Protein AF-A0A226EHC1-F1 (afdb_monomer_lite)

Sequence (330 aa):
MKIRIVILLLALMSIIEARPQVPDQVQQFLQQTFFNPILEKVEQGGEAASRVIGHITNITRGHAEHDQDGQNSGVQTNGFPDLSPVDQILSKIKDQEENQESSTDLTTTASTNSDIEIEQVTIIPTQAPAKNKTRIVNHLDKEAIDKMKAMCPELVNATDFEIVRYRYFEPRGGCFRYGFQGPCGNGMKLFIKEHGSIYGQCDCRLDARMWIYHEESLACYKIFSQGGCSEGNYMDLTEDGKPGCVENPCAANGTEFYKLRGVCAQIGKPNEEICKDNSVIDFIPKKRTPDCIKTQGIVTGVGILPCRPGSVLAVHGKCHIEEWDFGKED

InterPro domains:
  IPR031993 Domain of unknown function DUF4789 [PF16033] (182-295)

Organism: Folsomia candida (NCBI:txid158441)

Foldseek 3Di:
DLVVVVVVVVVVVVVVVPDPPDDPVNVVCCCVPPPPVSVVVLVVVDDVSVVVVVVVVVVVVVVPPPDDDDDDDDDDDDDDDDPPPVVVVVVVVVVVPPPDDDDDDDDDDDDDDDDDDDDDDPDDPPPDPPPPPPPLDLDQDPVLLVVLVVQAVVCVPPDSVVLSQWAAEVVVRHIDGFPDCGPAAEQWTWHAPDRNHSHTDIAGDDDLFAWAQDDVRSYTDGAQACPPHDQQWGWDQDPVRATDIDGAPCSVVHRQWHQDPNDTDGAPADDVVFEPDRWGFYHAAQDNGTDTDDPPDDGDHHDADDDPVQWGDRNHRDTDRPPPCPPDPD

pLDDT: mean 71.22, std 23.62, range [29.45, 97.88]

Radius of gyration: 30.93 Å; chains: 1; bounding box: 80×73×75 Å

Secondary structure (DSSP, 8-state):
-HHHHHHHHHHHHHHHHT-TTS-HHHHHHHIIIIIHHHHHHHHTT-HHHHHHHHHHHHHHHTTSSS-------------PPP-HHHHHHHHHHHTTSTT---------------------------------------PPPHHHHHHHHHH-GGGTTS-HHHHTTEEEETTTTEEEETTS-TT--TTEEEEESSTT-SBEEEEEPPSSS-EEEETTTTEEEETTS-TTSPTTEEEEE-TTS-EEEEE-TTTTT-TTEEEETTEEEETTSB-TTT--TTEEEE--TT-SS-EEEESSS--------SPSTTEEEETTTEEEE---------

Structure (mmCIF, N/CA/C/O backbone):
data_AF-A0A226EHC1-F1
#
_entry.id   AF-A0A226EHC1-F1
#
loop_
_atom_site.group_PDB
_atom_site.id
_atom_site.type_symbol
_atom_site.label_atom_id
_atom_site.label_alt_id
_atom_site.label_comp_id
_atom_site.label_asym_id
_atom_site.label_entity_id
_atom_site.label_seq_id
_atom_site.pdbx_PDB_ins_code
_atom_site.Cartn_x
_atom_site.Cartn_y
_atom_site.Cartn_z
_atom_site.occupancy
_atom_site.B_iso_or_equiv
_atom_site.auth_seq_id
_atom_site.auth_comp_id
_atom_site.auth_asym_id
_atom_site.auth_atom_id
_atom_site.pdbx_PDB_model_num
ATOM 1 N N . MET A 1 1 ? 15.647 36.945 5.508 1.00 55.38 1 MET A N 1
ATOM 2 C CA . MET A 1 1 ? 14.926 35.831 4.840 1.00 55.38 1 MET A CA 1
ATOM 3 C C . MET A 1 1 ? 13.431 36.109 4.583 1.00 55.38 1 MET A C 1
ATOM 5 O O . MET A 1 1 ? 12.977 35.818 3.486 1.00 55.38 1 MET A O 1
ATOM 9 N N . LYS A 1 2 ? 12.666 36.725 5.507 1.00 70.38 2 LYS A N 1
ATOM 10 C CA . LYS A 1 2 ? 11.203 36.940 5.354 1.00 70.38 2 LYS A CA 1
ATOM 11 C C . LYS A 1 2 ? 10.778 37.837 4.169 1.00 70.38 2 LYS A C 1
ATOM 13 O O . LYS A 1 2 ? 9.799 37.524 3.508 1.00 70.38 2 LYS A O 1
ATOM 18 N N . ILE A 1 3 ? 11.536 38.889 3.844 1.00 78.19 3 ILE A N 1
ATOM 19 C CA . ILE A 1 3 ? 11.195 39.830 2.752 1.00 78.19 3 ILE A CA 1
ATOM 20 C C . ILE A 1 3 ? 11.316 39.183 1.357 1.00 78.19 3 ILE A C 1
ATOM 22 O O . ILE A 1 3 ? 10.471 39.420 0.500 1.00 78.19 3 ILE A O 1
ATOM 26 N N . ARG A 1 4 ? 12.308 38.304 1.138 1.00 74.19 4 ARG A N 1
ATOM 27 C CA . ARG A 1 4 ? 12.508 37.614 -0.155 1.00 74.19 4 ARG A CA 1
ATOM 28 C C . ARG A 1 4 ? 11.318 36.720 -0.524 1.00 74.19 4 ARG A C 1
ATOM 30 O O . ARG A 1 4 ? 10.932 36.672 -1.684 1.00 74.19 4 ARG A O 1
ATOM 37 N N . ILE A 1 5 ? 10.712 36.064 0.469 1.00 77.44 5 ILE A N 1
ATOM 38 C CA . ILE A 1 5 ? 9.533 35.206 0.273 1.00 77.44 5 ILE A CA 1
ATOM 39 C C . ILE A 1 5 ? 8.306 36.046 -0.101 1.00 77.44 5 ILE A C 1
ATOM 41 O O . ILE A 1 5 ? 7.573 35.671 -1.007 1.00 77.44 5 ILE A O 1
ATOM 45 N N . VAL A 1 6 ? 8.112 37.207 0.537 1.00 80.31 6 VAL A N 1
ATOM 46 C CA . VAL A 1 6 ? 6.993 38.110 0.215 1.00 80.31 6 VAL A CA 1
ATOM 47 C C . VAL A 1 6 ? 7.121 38.661 -1.210 1.00 80.31 6 VAL A C 1
ATOM 49 O O . VAL A 1 6 ? 6.146 38.645 -1.952 1.00 80.31 6 VAL A O 1
ATOM 52 N N . ILE A 1 7 ? 8.325 39.064 -1.632 1.00 82.25 7 ILE A N 1
ATOM 53 C CA . ILE A 1 7 ? 8.566 39.561 -2.999 1.00 82.25 7 ILE A CA 1
ATOM 54 C C . ILE A 1 7 ? 8.317 38.461 -4.043 1.00 82.25 7 ILE A C 1
ATOM 56 O O . ILE A 1 7 ? 7.658 38.716 -5.048 1.00 82.25 7 ILE A O 1
ATOM 60 N N . LEU A 1 8 ? 8.782 37.231 -3.794 1.00 79.88 8 LEU A N 1
ATOM 61 C CA . LEU A 1 8 ? 8.538 36.089 -4.684 1.00 79.88 8 LEU A CA 1
ATOM 62 C C . LEU A 1 8 ? 7.047 35.756 -4.814 1.00 79.88 8 LEU A C 1
ATOM 64 O O . LEU A 1 8 ? 6.586 35.463 -5.912 1.00 79.88 8 LEU A O 1
ATOM 68 N N . LEU A 1 9 ? 6.290 35.828 -3.716 1.00 82.50 9 LEU A N 1
ATOM 69 C CA . LEU A 1 9 ? 4.848 35.573 -3.722 1.00 82.50 9 LEU A CA 1
ATOM 70 C C . LEU A 1 9 ? 4.065 36.663 -4.464 1.00 82.50 9 LEU A C 1
ATOM 72 O O . LEU A 1 9 ? 3.152 36.338 -5.220 1.00 82.50 9 LEU A O 1
ATOM 76 N N . LEU A 1 10 ? 4.443 37.934 -4.300 1.00 82.44 10 LEU A N 1
ATOM 77 C CA . LEU A 1 10 ? 3.831 39.046 -5.034 1.00 82.44 10 LEU A CA 1
ATOM 78 C C . LEU A 1 10 ? 4.135 38.968 -6.538 1.00 82.44 10 LEU A C 1
ATOM 80 O O . LEU A 1 10 ? 3.234 39.152 -7.351 1.00 82.44 10 LEU A O 1
ATOM 84 N N . ALA A 1 11 ? 5.365 38.609 -6.918 1.00 84.69 11 ALA A N 1
ATOM 85 C CA . ALA A 1 11 ? 5.720 38.382 -8.320 1.00 84.69 11 ALA A CA 1
ATOM 86 C C . ALA A 1 11 ? 4.938 37.205 -8.931 1.00 84.69 11 ALA A C 1
ATOM 88 O O . ALA A 1 11 ? 4.485 37.288 -10.072 1.00 84.69 11 ALA A O 1
ATOM 89 N N . LEU A 1 12 ? 4.729 36.124 -8.168 1.00 82.56 12 LEU A N 1
ATOM 90 C CA . LEU A 1 12 ? 3.921 34.989 -8.618 1.00 82.56 12 LEU A CA 1
ATOM 91 C C . LEU A 1 12 ? 2.464 35.399 -8.889 1.00 82.56 12 LEU A C 1
ATOM 93 O O . LEU A 1 12 ? 1.868 34.907 -9.844 1.00 82.56 12 LEU A O 1
ATOM 97 N N . MET A 1 13 ? 1.909 36.315 -8.089 1.00 80.00 13 MET A N 1
ATOM 98 C CA . MET A 1 13 ? 0.545 36.825 -8.271 1.00 80.00 13 MET A CA 1
ATOM 99 C C . MET A 1 13 ? 0.387 37.632 -9.548 1.00 80.00 13 MET A C 1
ATOM 101 O O . MET A 1 13 ? -0.524 37.348 -10.320 1.00 80.00 13 MET A O 1
ATOM 105 N N . SER A 1 14 ? 1.311 38.552 -9.832 1.00 78.69 14 SER A N 1
ATOM 106 C CA . SER A 1 14 ? 1.273 39.312 -11.087 1.00 78.69 14 SER A CA 1
ATOM 107 C C . SER A 1 14 ? 1.362 38.395 -12.315 1.00 78.69 14 SER A C 1
ATOM 109 O O . SER A 1 14 ? 0.755 38.674 -13.345 1.00 78.69 14 SER A O 1
ATOM 111 N N . ILE A 1 15 ? 2.062 37.259 -12.203 1.00 77.50 15 ILE A N 1
ATOM 112 C CA . ILE A 1 15 ? 2.130 36.246 -13.269 1.00 77.50 15 ILE A CA 1
ATOM 113 C C . ILE A 1 15 ? 0.810 35.465 -13.402 1.00 77.50 15 ILE A C 1
ATOM 115 O O . ILE A 1 15 ? 0.436 35.095 -14.516 1.00 77.50 15 ILE A O 1
ATOM 119 N N . ILE A 1 16 ? 0.114 35.186 -12.295 1.00 75.12 16 ILE A N 1
ATOM 120 C CA . ILE A 1 16 ? -1.170 34.464 -12.298 1.00 75.12 16 ILE A CA 1
ATOM 121 C C . ILE A 1 16 ? -2.297 35.356 -12.834 1.00 75.12 16 ILE A C 1
ATOM 123 O O . ILE A 1 16 ? -3.083 34.889 -13.656 1.00 75.12 16 ILE A O 1
ATOM 127 N N . GLU A 1 17 ? -2.351 36.628 -12.431 1.00 76.81 17 GLU A N 1
ATOM 128 C CA . GLU A 1 17 ? -3.348 37.600 -12.909 1.00 76.81 17 GLU A CA 1
ATOM 129 C C . GLU A 1 17 ? -3.198 37.898 -14.407 1.00 76.81 17 GLU A C 1
ATOM 131 O O . GLU A 1 17 ? -4.192 38.047 -15.113 1.00 76.81 17 GLU A O 1
ATOM 136 N N . ALA A 1 18 ? -1.968 37.890 -14.930 1.00 76.25 18 ALA A N 1
ATOM 137 C CA . ALA A 1 18 ? -1.704 38.104 -16.352 1.00 76.25 18 ALA A CA 1
ATOM 138 C C . ALA A 1 18 ? -2.078 36.906 -17.253 1.00 76.25 18 ALA A C 1
ATOM 140 O O . ALA A 1 18 ? -1.957 37.000 -18.477 1.00 76.25 18 ALA A O 1
ATOM 141 N N . ARG A 1 19 ? -2.512 35.762 -16.694 1.00 78.75 19 ARG A N 1
ATOM 142 C CA . ARG A 1 19 ? -2.896 34.580 -17.482 1.00 78.75 19 ARG A CA 1
ATOM 143 C C . ARG A 1 19 ? -4.420 34.455 -17.605 1.00 78.75 19 ARG A C 1
ATOM 145 O O . ARG A 1 19 ? -5.063 34.012 -16.656 1.00 78.75 19 ARG A O 1
ATOM 152 N N . PRO A 1 20 ? -5.004 34.676 -18.800 1.00 62.50 20 PRO A N 1
ATOM 153 C CA . PRO A 1 20 ? -6.457 34.669 -19.015 1.00 62.50 20 PRO A CA 1
ATOM 154 C C . PRO A 1 20 ? -7.122 33.277 -18.943 1.00 62.50 20 PRO A C 1
ATOM 156 O O . PRO A 1 20 ? -8.261 33.119 -19.367 1.00 62.50 20 PRO A O 1
ATOM 159 N N . GLN A 1 21 ? -6.428 32.244 -18.451 1.00 74.38 21 GLN A N 1
ATOM 160 C CA . GLN A 1 21 ? -6.919 30.857 -18.426 1.00 74.38 21 GLN A CA 1
ATOM 161 C C . GLN A 1 21 ? -7.063 30.262 -17.020 1.00 74.38 21 GLN A C 1
ATOM 163 O O . GLN A 1 21 ? -7.354 29.073 -16.897 1.00 74.38 21 GLN A O 1
ATOM 168 N N . VAL A 1 22 ? -6.851 31.037 -15.953 1.00 77.19 22 VAL A N 1
ATOM 169 C CA . VAL A 1 22 ? -7.042 30.527 -14.588 1.00 77.19 22 VAL A CA 1
ATOM 170 C C . VAL A 1 22 ? -8.506 30.727 -14.182 1.00 77.19 22 VAL A C 1
ATOM 172 O O . VAL A 1 22 ? -8.953 31.868 -14.154 1.00 77.19 22 VAL A O 1
ATOM 175 N N . PRO A 1 23 ? -9.263 29.661 -13.857 1.00 81.88 23 PRO A N 1
ATOM 176 C CA . PRO A 1 23 ? -10.648 29.802 -13.415 1.00 81.88 23 PRO A CA 1
ATOM 177 C C . PRO A 1 23 ? -10.750 30.606 -12.111 1.00 81.88 23 PRO A C 1
ATOM 179 O O . PRO A 1 23 ? -9.969 30.370 -11.185 1.00 81.88 23 PRO A O 1
ATOM 182 N N . ASP A 1 24 ? -11.758 31.472 -11.993 1.00 78.88 24 ASP A N 1
ATOM 183 C CA . ASP A 1 24 ? -11.964 32.368 -10.839 1.00 78.88 24 ASP A CA 1
ATOM 184 C C . ASP A 1 24 ? -11.969 31.640 -9.485 1.00 78.88 24 ASP A C 1
ATOM 186 O O . ASP A 1 24 ? -11.469 32.153 -8.486 1.00 78.88 24 ASP A O 1
ATOM 190 N N . GLN A 1 25 ? -12.472 30.401 -9.442 1.00 78.19 25 GLN A N 1
ATOM 191 C CA . GLN A 1 25 ? -12.460 29.577 -8.227 1.00 78.19 25 GLN A CA 1
ATOM 192 C C . GLN A 1 25 ? -11.041 29.255 -7.740 1.00 78.19 25 GLN A C 1
ATOM 194 O O . GLN A 1 25 ? -10.796 29.204 -6.535 1.00 78.19 25 GLN A O 1
ATOM 199 N N . VAL A 1 26 ? -10.094 29.060 -8.660 1.00 75.75 26 VAL A N 1
ATOM 200 C CA . VAL A 1 26 ? -8.689 28.796 -8.324 1.00 75.75 26 VAL A CA 1
ATOM 201 C C . VAL A 1 26 ? -8.024 30.076 -7.823 1.00 75.75 26 VAL A C 1
ATOM 203 O O . VAL A 1 26 ? -7.286 30.025 -6.841 1.00 75.75 26 VAL A O 1
ATOM 206 N N . GLN A 1 27 ? -8.333 31.228 -8.428 1.00 77.94 27 GLN A N 1
ATOM 207 C CA . GLN A 1 27 ? -7.843 32.522 -7.945 1.00 77.94 27 GLN A CA 1
ATOM 208 C C . GLN A 1 27 ? -8.360 32.829 -6.533 1.00 77.94 27 GLN A C 1
ATOM 210 O O . GLN A 1 27 ? -7.571 33.157 -5.649 1.00 77.94 27 GLN A O 1
ATOM 215 N N . GLN A 1 28 ? -9.658 32.635 -6.281 1.00 79.00 28 GLN A N 1
ATOM 216 C CA . GLN A 1 28 ? -10.248 32.840 -4.955 1.00 79.00 28 GLN A CA 1
ATOM 217 C C . GLN A 1 28 ? -9.660 31.896 -3.902 1.00 79.00 28 GLN A C 1
ATOM 219 O O . GLN A 1 28 ? -9.349 32.332 -2.792 1.00 79.00 28 GLN A O 1
ATOM 224 N N . PHE A 1 29 ? -9.457 30.620 -4.245 1.00 82.12 29 PHE A N 1
ATOM 225 C CA . PHE A 1 29 ? -8.844 29.653 -3.337 1.00 82.12 29 PHE A CA 1
ATOM 226 C C . PHE A 1 29 ? -7.409 30.042 -2.970 1.00 82.12 29 PHE A C 1
ATOM 228 O O . PHE A 1 29 ? -7.043 30.002 -1.792 1.00 82.12 29 PHE A O 1
ATOM 235 N N . LEU A 1 30 ? -6.605 30.444 -3.960 1.00 75.12 30 LEU A N 1
ATOM 236 C CA . LEU A 1 30 ? -5.235 30.892 -3.727 1.00 75.12 30 LEU A CA 1
ATOM 237 C C . LEU A 1 30 ? -5.213 32.141 -2.838 1.00 75.12 30 LEU A C 1
ATOM 239 O O . LEU A 1 30 ? -4.495 32.156 -1.834 1.00 75.12 30 LEU A O 1
ATOM 243 N N . GLN A 1 31 ? -6.058 33.131 -3.147 1.00 80.75 31 GLN A N 1
ATOM 244 C CA . GLN A 1 31 ? -6.187 34.376 -2.387 1.00 80.75 31 GLN A CA 1
ATOM 245 C C . GLN A 1 31 ? -6.514 34.118 -0.910 1.00 80.75 31 GLN A C 1
ATOM 247 O O . GLN A 1 31 ? -5.840 34.632 -0.015 1.00 80.75 31 GLN A O 1
ATOM 252 N N . GLN A 1 32 ? -7.521 33.285 -0.644 1.00 82.81 32 GLN A N 1
ATOM 253 C CA . GLN A 1 32 ? -7.993 33.034 0.718 1.00 82.81 32 GLN A CA 1
ATOM 254 C C . GLN A 1 32 ? -7.044 32.143 1.521 1.00 82.81 32 GLN A C 1
ATOM 256 O O . GLN A 1 32 ? -6.819 32.398 2.702 1.00 82.81 32 GLN A O 1
ATOM 261 N N . THR A 1 33 ? -6.488 31.107 0.893 1.00 76.12 33 THR A N 1
ATOM 262 C CA . THR A 1 33 ? -5.744 30.064 1.614 1.00 76.12 33 THR A CA 1
ATOM 263 C C . THR A 1 33 ? -4.296 30.461 1.868 1.00 76.12 33 THR A C 1
ATOM 265 O O . THR A 1 33 ? -3.731 30.111 2.903 1.00 76.12 33 THR A O 1
ATOM 268 N N . PHE A 1 34 ? -3.683 31.191 0.935 1.00 75.88 34 PHE A N 1
ATOM 269 C CA . PHE A 1 34 ? -2.254 31.486 0.996 1.00 75.88 34 PHE A CA 1
ATOM 270 C C . PHE A 1 34 ? -1.972 32.967 1.223 1.00 75.88 34 PHE A C 1
ATOM 272 O O . PHE A 1 34 ? -1.119 33.288 2.046 1.00 75.88 34 PHE A O 1
ATOM 279 N N . PHE A 1 35 ? -2.685 33.877 0.554 1.00 74.94 35 PHE A N 1
ATOM 280 C CA . PHE A 1 35 ? -2.315 35.296 0.577 1.00 74.94 35 PHE A CA 1
ATOM 281 C C . PHE A 1 35 ? -2.826 36.038 1.806 1.00 74.94 35 PHE A C 1
ATOM 283 O O . PHE A 1 35 ? -2.025 36.671 2.494 1.00 74.94 35 PHE A O 1
ATOM 290 N N . ASN A 1 36 ? -4.113 35.920 2.135 1.00 80.69 36 ASN A N 1
ATOM 291 C CA . ASN A 1 36 ? -4.691 36.626 3.284 1.00 80.69 36 ASN A CA 1
ATOM 292 C C . ASN A 1 36 ? -3.960 36.331 4.616 1.00 80.69 36 ASN A C 1
ATOM 294 O O . ASN A 1 36 ? -3.621 37.286 5.315 1.00 80.69 36 ASN A O 1
ATOM 298 N N . PRO A 1 37 ? -3.592 35.073 4.946 1.00 75.38 37 PRO A N 1
ATOM 299 C CA . PRO A 1 37 ? -2.859 34.778 6.183 1.00 75.38 37 PRO A CA 1
ATOM 300 C C . PRO A 1 37 ? -1.427 35.331 6.203 1.00 75.38 37 PRO A C 1
ATOM 302 O O . PRO A 1 37 ? -0.843 35.523 7.270 1.00 75.38 37 PRO A O 1
ATOM 305 N N . ILE A 1 38 ? -0.822 35.537 5.029 1.00 71.06 38 ILE A N 1
ATOM 306 C CA . ILE A 1 38 ? 0.515 36.124 4.908 1.00 71.06 38 ILE A CA 1
ATOM 307 C C . ILE A 1 38 ? 0.427 37.641 5.063 1.00 71.06 38 ILE A C 1
ATOM 309 O O . ILE A 1 38 ? 1.217 38.201 5.817 1.00 71.06 38 ILE A O 1
ATOM 313 N N . LEU A 1 39 ? -0.545 38.289 4.415 1.00 70.25 39 LEU A N 1
ATOM 314 C CA . LEU A 1 39 ? -0.817 39.724 4.555 1.00 70.25 39 LEU A CA 1
ATOM 315 C C . LEU A 1 39 ? -1.102 40.104 6.011 1.00 70.25 39 LEU A C 1
ATOM 317 O O . LEU A 1 39 ? -0.450 41.002 6.536 1.00 70.25 39 LEU A O 1
ATOM 321 N N . GLU A 1 40 ? -1.954 39.345 6.699 1.00 75.00 40 GLU A N 1
ATOM 322 C CA . GLU A 1 40 ? -2.274 39.573 8.113 1.00 75.00 40 GLU A CA 1
ATOM 323 C C . GLU A 1 40 ? -1.022 39.485 9.008 1.00 75.00 40 GLU A C 1
ATOM 325 O O . GLU A 1 40 ? -0.799 40.313 9.892 1.00 75.00 40 GLU A O 1
ATOM 330 N N . LYS A 1 41 ? -0.126 38.526 8.734 1.00 68.31 41 LYS A N 1
ATOM 331 C CA . LYS A 1 41 ? 1.154 38.392 9.451 1.00 68.31 41 LYS A CA 1
ATOM 332 C C . LYS A 1 41 ? 2.160 39.494 9.119 1.00 68.31 41 LYS A C 1
ATOM 334 O O . LYS A 1 41 ? 3.050 39.758 9.928 1.00 68.31 41 LYS A O 1
ATOM 339 N N . VAL A 1 42 ? 2.065 40.104 7.939 1.00 69.12 42 VAL A N 1
ATOM 340 C CA . VAL A 1 42 ? 2.922 41.227 7.536 1.00 69.12 42 VAL A CA 1
ATOM 341 C C . VAL A 1 42 ? 2.431 42.532 8.165 1.00 69.12 42 VAL A C 1
ATOM 343 O O . VAL A 1 42 ? 3.258 43.307 8.639 1.00 69.12 42 VAL A O 1
ATOM 346 N N . GLU A 1 43 ? 1.117 42.741 8.269 1.00 68.94 43 GLU A N 1
ATOM 347 C CA . GLU A 1 43 ? 0.520 43.894 8.963 1.00 68.94 43 GLU A CA 1
ATOM 348 C C . GLU A 1 43 ? 0.831 43.892 10.467 1.00 68.94 43 GLU A C 1
ATOM 350 O O . GLU A 1 43 ? 1.125 44.935 11.051 1.00 68.94 43 GLU A O 1
ATOM 355 N N . GLN A 1 44 ? 0.900 42.709 11.083 1.00 71.81 44 GLN A N 1
ATOM 356 C CA . GLN A 1 44 ? 1.368 42.543 12.465 1.00 71.81 44 GLN A CA 1
ATOM 357 C C . GLN A 1 44 ? 2.872 42.856 12.648 1.00 71.81 44 GLN A C 1
ATOM 359 O O . GLN A 1 44 ? 3.349 42.963 13.777 1.00 71.81 44 GLN A O 1
ATOM 364 N N . GLY A 1 45 ? 3.633 43.018 11.557 1.00 69.62 45 GLY A N 1
ATOM 365 C CA . GLY A 1 45 ? 5.084 43.245 11.546 1.00 69.62 45 GLY A CA 1
ATOM 366 C C . GLY A 1 45 ? 5.552 44.689 11.788 1.00 69.62 45 GLY A C 1
ATOM 367 O O . GLY A 1 45 ? 6.760 44.929 11.786 1.00 69.62 45 GLY A O 1
ATOM 368 N N . GLY A 1 46 ? 4.641 45.641 12.014 1.00 67.50 46 GLY A N 1
ATOM 369 C CA . GLY A 1 46 ? 4.966 47.028 12.374 1.00 67.50 46 GLY A CA 1
ATOM 370 C C . GLY A 1 46 ? 5.350 47.952 11.204 1.00 67.50 46 GLY A C 1
ATOM 371 O O . GLY A 1 46 ? 5.408 47.555 10.041 1.00 67.50 46 GLY A O 1
ATOM 372 N N . GLU A 1 47 ? 5.619 49.223 11.531 1.00 56.72 47 GLU A N 1
ATOM 373 C CA . GLU A 1 47 ? 5.694 50.387 10.619 1.00 56.72 47 GLU A CA 1
ATOM 374 C C . GLU A 1 47 ? 6.617 50.227 9.393 1.00 56.72 47 GLU A C 1
ATOM 376 O O . GLU A 1 47 ? 6.376 50.829 8.343 1.00 56.72 47 GLU A O 1
ATOM 381 N N . ALA A 1 48 ? 7.663 49.402 9.495 1.00 52.19 48 ALA A N 1
ATOM 382 C CA . ALA A 1 48 ? 8.592 49.143 8.396 1.00 52.19 48 ALA A CA 1
ATOM 383 C C . ALA A 1 48 ? 7.958 48.311 7.264 1.00 52.19 48 ALA A C 1
ATOM 385 O O . ALA A 1 48 ? 8.255 48.551 6.095 1.00 52.19 48 ALA A O 1
ATOM 386 N N . ALA A 1 49 ? 7.052 47.381 7.583 1.00 57.16 49 ALA A N 1
ATOM 387 C CA . ALA A 1 49 ? 6.369 46.549 6.593 1.00 57.16 49 ALA A CA 1
ATOM 388 C C . ALA A 1 49 ? 5.329 47.351 5.788 1.00 57.16 49 ALA A C 1
ATOM 390 O O . ALA A 1 49 ? 5.275 47.229 4.562 1.00 57.16 49 ALA A O 1
ATOM 391 N N . SER A 1 50 ? 4.591 48.254 6.444 1.00 57.53 50 SER A N 1
ATOM 392 C CA . SER A 1 50 ? 3.621 49.138 5.778 1.00 57.53 50 SER A CA 1
ATOM 393 C C . SER A 1 50 ? 4.271 50.102 4.782 1.00 57.53 50 SER A C 1
ATOM 395 O O . SER A 1 50 ? 3.681 50.389 3.740 1.00 57.53 50 SER A O 1
ATOM 397 N N . ARG A 1 51 ? 5.505 50.569 5.036 1.00 58.03 51 ARG A N 1
ATOM 398 C CA . ARG A 1 51 ? 6.239 51.420 4.077 1.00 58.03 51 ARG A CA 1
ATOM 399 C C . ARG A 1 51 ? 6.654 50.655 2.819 1.00 58.03 51 ARG A C 1
ATOM 401 O O . ARG A 1 51 ? 6.565 51.207 1.725 1.00 58.03 51 ARG A O 1
ATOM 408 N N . VAL A 1 52 ? 7.061 49.390 2.952 1.00 58.69 52 VAL A N 1
ATOM 409 C CA . VAL A 1 52 ? 7.405 48.542 1.796 1.00 58.69 52 VAL A CA 1
ATOM 410 C C . VAL A 1 52 ? 6.163 48.213 0.965 1.00 58.69 52 VAL A C 1
ATOM 412 O O . VAL A 1 52 ? 6.212 48.328 -0.257 1.00 58.69 52 VAL A O 1
ATOM 415 N N . ILE A 1 53 ? 5.033 47.894 1.608 1.00 60.47 53 ILE A N 1
ATOM 416 C CA . ILE A 1 53 ? 3.759 47.664 0.907 1.00 60.47 53 ILE A CA 1
ATOM 417 C C . ILE A 1 53 ? 3.315 48.932 0.164 1.00 60.47 53 ILE A C 1
ATOM 419 O O . ILE A 1 53 ? 2.998 48.859 -1.019 1.00 60.47 53 ILE A O 1
ATOM 423 N N . GLY A 1 54 ? 3.376 50.107 0.802 1.00 61.56 54 GLY A N 1
ATOM 424 C CA . GLY A 1 54 ? 3.008 51.377 0.165 1.00 61.56 54 GLY A CA 1
ATOM 425 C C . GLY A 1 54 ? 3.843 51.715 -1.077 1.00 61.56 54 GLY A C 1
ATOM 426 O O . GLY A 1 54 ? 3.304 52.201 -2.071 1.00 61.56 54 GLY A O 1
ATOM 427 N N . HIS A 1 55 ? 5.145 51.407 -1.064 1.00 53.19 55 HIS A N 1
ATOM 428 C CA . HIS A 1 55 ? 6.002 51.587 -2.240 1.00 53.19 55 HIS A CA 1
ATOM 429 C C . HIS A 1 55 ? 5.655 50.624 -3.382 1.00 53.19 55 HIS A C 1
ATOM 431 O O . HIS A 1 55 ? 5.656 51.044 -4.536 1.00 53.19 55 HIS A O 1
ATOM 437 N N . ILE A 1 56 ? 5.319 49.367 -3.080 1.00 50.81 56 ILE A N 1
ATOM 438 C CA . ILE A 1 56 ? 4.959 48.368 -4.097 1.00 50.81 56 ILE A CA 1
ATOM 439 C C . ILE A 1 56 ? 3.606 48.708 -4.745 1.00 50.81 56 ILE A C 1
ATOM 441 O O . ILE A 1 56 ? 3.501 48.677 -5.969 1.00 50.81 56 ILE A O 1
ATOM 445 N N . THR A 1 57 ? 2.605 49.120 -3.959 1.00 51.56 57 THR A N 1
ATOM 446 C CA . THR A 1 57 ? 1.269 49.490 -4.468 1.00 51.56 57 THR A CA 1
ATOM 447 C C . THR A 1 57 ? 1.300 50.729 -5.375 1.00 51.56 57 THR A C 1
ATOM 449 O O . THR A 1 57 ? 0.537 50.820 -6.336 1.00 51.56 57 THR A O 1
ATOM 452 N N . ASN A 1 58 ? 2.209 51.677 -5.126 1.00 46.34 58 ASN A N 1
ATOM 453 C CA . ASN A 1 58 ? 2.391 52.841 -6.002 1.00 46.34 58 ASN A CA 1
ATOM 454 C C . ASN A 1 58 ? 3.065 52.483 -7.341 1.00 46.34 58 ASN A C 1
ATOM 456 O O . ASN A 1 58 ? 2.773 53.116 -8.353 1.00 46.34 58 ASN A O 1
ATOM 460 N N . ILE A 1 59 ? 3.923 51.456 -7.372 1.00 48.78 59 ILE A N 1
ATOM 461 C CA . ILE A 1 59 ? 4.592 50.989 -8.600 1.00 48.78 59 ILE A CA 1
ATOM 462 C C . ILE A 1 59 ? 3.607 50.255 -9.524 1.00 48.78 59 ILE A C 1
ATOM 464 O O . ILE A 1 59 ? 3.650 50.445 -10.742 1.00 48.78 59 ILE A O 1
ATOM 468 N N . THR A 1 60 ? 2.690 49.461 -8.963 1.00 41.78 60 THR A N 1
ATOM 469 C CA . THR A 1 60 ? 1.652 48.764 -9.741 1.00 41.78 60 THR A CA 1
ATOM 470 C C . THR A 1 60 ? 0.551 49.705 -10.225 1.00 41.78 60 THR A C 1
ATOM 472 O O . THR A 1 60 ? 0.096 49.567 -11.358 1.00 41.78 60 THR A O 1
ATOM 475 N N . ARG A 1 61 ? 0.169 50.721 -9.437 1.00 40.00 61 ARG A N 1
ATOM 476 C CA . ARG A 1 61 ? -0.836 51.715 -9.855 1.00 40.00 61 ARG A CA 1
ATOM 477 C C . ARG A 1 61 ? -0.345 52.637 -10.982 1.00 40.00 61 ARG A C 1
ATOM 479 O O . ARG A 1 61 ? -1.145 53.020 -11.827 1.00 40.00 61 ARG A O 1
ATOM 486 N N . GLY A 1 62 ? 0.955 52.936 -11.049 1.00 39.75 62 GLY A N 1
ATOM 487 C CA . GLY A 1 62 ? 1.541 53.746 -12.127 1.00 39.75 62 GLY A CA 1
ATOM 488 C C . GLY A 1 62 ? 1.540 53.088 -13.516 1.00 39.75 62 GLY A C 1
ATOM 489 O O . GLY A 1 62 ? 1.757 53.781 -14.503 1.00 39.75 62 GLY A O 1
ATOM 490 N N . HIS A 1 63 ? 1.277 51.780 -13.611 1.00 42.59 63 HIS A N 1
ATOM 491 C CA . HIS A 1 63 ? 1.234 51.045 -14.883 1.00 42.59 63 HIS A CA 1
ATOM 492 C C . HIS A 1 63 ? -0.182 50.880 -15.465 1.00 42.59 63 HIS A C 1
ATOM 494 O O . HIS A 1 63 ? -0.316 50.373 -16.573 1.00 42.59 63 HIS A O 1
ATOM 500 N N . ALA A 1 64 ? -1.236 51.305 -14.756 1.00 36.03 64 ALA A N 1
ATOM 501 C CA . ALA A 1 64 ? -2.629 51.076 -15.161 1.00 36.03 64 ALA A CA 1
ATOM 502 C C . ALA A 1 64 ? -3.315 52.279 -15.851 1.00 36.03 64 ALA A C 1
ATOM 504 O O . ALA A 1 64 ? -4.486 52.176 -16.204 1.00 36.03 64 ALA A O 1
ATOM 505 N N . GLU A 1 65 ? -2.625 53.409 -16.053 1.00 36.56 65 GLU A N 1
ATOM 506 C CA . GLU A 1 65 ? -3.220 54.646 -16.611 1.00 36.56 65 GLU A CA 1
ATOM 507 C C . GLU A 1 65 ? -2.729 55.021 -18.023 1.00 36.56 65 GLU A C 1
ATOM 509 O O . GLU A 1 65 ? -2.986 56.126 -18.493 1.00 36.56 65 GLU A O 1
ATOM 514 N N . HIS A 1 66 ? -2.083 54.107 -18.748 1.00 38.22 66 HIS A N 1
ATOM 515 C CA . HIS A 1 66 ? -1.678 54.349 -20.134 1.00 38.22 66 HIS A CA 1
ATOM 516 C C . HIS A 1 66 ? -2.207 53.229 -21.033 1.00 38.22 66 HIS A C 1
ATOM 518 O O . HIS A 1 66 ? -1.498 52.264 -21.260 1.00 38.22 66 HIS A O 1
ATOM 524 N N . ASP A 1 67 ? -3.477 53.325 -21.446 1.00 37.69 67 ASP A N 1
ATOM 525 C CA . ASP A 1 67 ? -4.002 52.789 -22.718 1.00 37.69 67 ASP A CA 1
ATOM 526 C C . ASP A 1 67 ? -5.530 52.961 -22.794 1.00 37.69 67 ASP A C 1
ATOM 528 O O . ASP A 1 67 ? -6.316 52.078 -22.449 1.00 37.69 67 ASP A O 1
ATOM 532 N N . GLN A 1 68 ? -5.964 54.120 -23.289 1.00 38.03 68 GLN A N 1
ATOM 533 C CA . GLN A 1 68 ? -7.241 54.256 -23.988 1.00 38.03 68 GLN A CA 1
ATOM 534 C C . GLN A 1 68 ? -7.029 55.184 -25.180 1.00 38.03 68 GLN A C 1
ATOM 536 O O . GLN A 1 68 ? -6.981 56.393 -25.001 1.00 38.03 68 GLN A O 1
ATOM 541 N N . ASP A 1 69 ? -6.857 54.601 -26.370 1.00 34.69 69 ASP A N 1
ATOM 542 C CA . ASP A 1 69 ? -7.432 55.096 -27.627 1.00 34.69 69 ASP A CA 1
ATOM 543 C C . ASP A 1 69 ? -7.142 54.129 -28.796 1.00 34.69 69 ASP A C 1
ATOM 545 O O . ASP A 1 69 ? -6.010 53.710 -29.011 1.00 34.69 69 ASP A O 1
ATOM 549 N N . GLY A 1 70 ? -8.174 53.835 -29.602 1.00 33.12 70 GLY A N 1
ATOM 550 C CA . GLY A 1 70 ? -8.006 53.664 -31.056 1.00 33.12 70 GLY A CA 1
ATOM 551 C C . GLY A 1 70 ? -7.916 52.258 -31.682 1.00 33.12 70 GLY A C 1
ATOM 552 O O . GLY A 1 70 ? -6.842 51.757 -31.968 1.00 33.12 70 GLY A O 1
ATOM 553 N N . GLN A 1 71 ? -9.082 51.701 -32.029 1.00 37.22 71 GLN A N 1
ATOM 554 C CA . GLN A 1 71 ? -9.462 51.091 -33.327 1.00 37.22 71 GLN A CA 1
ATOM 555 C C . GLN A 1 71 ? -8.472 50.272 -34.216 1.00 37.22 71 GLN A C 1
ATOM 557 O O . GLN A 1 71 ? -7.610 50.814 -34.892 1.00 37.22 71 GLN A O 1
ATOM 562 N N . ASN A 1 72 ? -8.899 49.019 -34.461 1.00 35.12 72 ASN A N 1
ATOM 563 C CA . ASN A 1 72 ? -9.101 48.340 -35.763 1.00 35.12 72 ASN A CA 1
ATOM 564 C C . ASN A 1 72 ? -7.923 47.726 -36.573 1.00 35.12 72 ASN A C 1
ATOM 566 O O . ASN A 1 72 ? -6.995 48.399 -36.997 1.00 35.12 72 ASN A O 1
ATOM 570 N N . SER A 1 73 ? -8.176 46.477 -37.002 1.00 34.47 73 SER A N 1
ATOM 571 C CA . SER A 1 73 ? -7.599 45.713 -38.131 1.00 34.47 73 SER A CA 1
ATOM 572 C C . SER A 1 73 ? -6.223 45.046 -37.985 1.00 34.47 73 SER A C 1
ATOM 574 O O . SER A 1 73 ? -5.213 45.690 -37.747 1.00 34.47 73 SER A O 1
ATOM 576 N N . GLY A 1 74 ? -6.184 43.757 -38.351 1.00 29.84 74 GLY A N 1
ATOM 577 C CA . GLY A 1 74 ? -5.016 43.145 -38.993 1.00 29.84 74 GLY A CA 1
ATOM 578 C C . GLY A 1 74 ? -4.315 42.047 -38.199 1.00 29.84 74 GLY A C 1
ATOM 579 O O . GLY A 1 74 ? -3.568 42.306 -37.267 1.00 29.84 74 GLY A O 1
ATOM 580 N N . VAL A 1 75 ? -4.505 40.805 -38.640 1.00 43.28 75 VAL A N 1
ATOM 581 C CA . VAL A 1 75 ? -3.708 39.638 -38.243 1.00 43.28 75 VAL A CA 1
ATOM 582 C C . VAL A 1 75 ? -2.242 39.854 -38.638 1.00 43.28 75 VAL A C 1
ATOM 584 O O . VAL A 1 75 ? -1.935 39.904 -39.827 1.00 43.28 75 VAL A O 1
ATOM 587 N N . GLN A 1 76 ? -1.343 39.908 -37.653 1.00 30.84 76 GLN A N 1
ATOM 588 C CA . GLN A 1 76 ? 0.085 39.622 -37.813 1.00 30.84 76 GLN A CA 1
ATOM 589 C C . GLN A 1 76 ? 0.618 38.877 -36.584 1.00 30.84 76 GLN A C 1
ATOM 591 O O . GLN A 1 76 ? 0.372 39.239 -35.438 1.00 30.84 76 GLN A O 1
ATOM 596 N N . THR A 1 77 ? 1.348 37.802 -36.858 1.00 48.81 77 THR A N 1
ATOM 597 C CA . THR A 1 77 ? 2.196 37.052 -35.931 1.00 48.81 77 THR A CA 1
ATOM 598 C C . THR A 1 77 ? 3.445 37.864 -35.585 1.00 48.81 77 THR A C 1
ATOM 600 O O . THR A 1 77 ? 4.025 38.420 -36.515 1.00 48.81 77 THR A O 1
ATOM 603 N N . ASN A 1 78 ? 3.880 37.886 -34.314 1.00 29.45 78 ASN A N 1
ATOM 604 C CA . ASN A 1 78 ? 5.285 37.789 -33.850 1.00 29.45 78 ASN A CA 1
ATOM 605 C C . ASN A 1 78 ? 5.449 38.183 -32.365 1.00 29.45 78 ASN A C 1
ATOM 607 O O . ASN A 1 78 ? 4.816 39.122 -31.900 1.00 29.45 78 ASN A O 1
ATOM 611 N N . GLY A 1 79 ? 6.408 37.531 -31.690 1.00 31.20 79 GLY A N 1
ATOM 612 C CA . GLY A 1 79 ? 7.233 38.142 -30.634 1.00 31.20 79 GLY A CA 1
ATOM 613 C C . GLY A 1 79 ? 6.825 37.890 -29.179 1.00 31.20 79 GLY A C 1
ATOM 614 O O . GLY A 1 79 ? 5.883 38.488 -28.676 1.00 31.20 79 GLY A O 1
ATOM 615 N N . PHE A 1 80 ? 7.600 37.059 -28.474 1.00 35.41 80 PHE A N 1
ATOM 616 C CA . PHE A 1 80 ? 7.641 37.042 -27.005 1.00 35.41 80 PHE A CA 1
ATOM 617 C C . PHE A 1 80 ? 8.353 38.308 -26.485 1.00 35.41 80 PHE A C 1
ATOM 619 O O . PHE A 1 80 ? 9.370 38.685 -27.072 1.00 35.41 80 PHE A O 1
ATOM 626 N N . PRO A 1 81 ? 7.881 38.946 -25.398 1.00 37.94 81 PRO A N 1
ATOM 627 C CA . PRO A 1 81 ? 8.569 40.083 -24.799 1.00 37.94 81 PRO A CA 1
ATOM 628 C C . PRO A 1 81 ? 9.807 39.654 -23.997 1.00 37.94 81 PRO A C 1
ATOM 630 O O . PRO A 1 81 ? 9.832 38.611 -23.342 1.00 37.94 81 PRO A O 1
ATOM 633 N N . ASP A 1 82 ? 10.826 40.503 -24.082 1.00 38.62 82 ASP A N 1
ATOM 634 C CA . ASP A 1 82 ? 12.160 40.389 -23.498 1.00 38.62 82 ASP A CA 1
ATOM 635 C C . ASP A 1 82 ? 12.141 40.581 -21.961 1.00 38.62 82 ASP A C 1
ATOM 637 O O . ASP A 1 82 ? 11.516 41.510 -21.447 1.00 38.62 82 ASP A O 1
ATOM 641 N N . LEU A 1 83 ? 12.826 39.701 -21.218 1.00 40.66 83 LEU A N 1
ATOM 642 C CA . LEU A 1 83 ? 12.829 39.611 -19.740 1.00 40.66 83 LEU A CA 1
ATOM 643 C C . LEU A 1 83 ? 13.927 40.461 -19.057 1.00 40.66 83 LEU A C 1
ATOM 645 O O . LEU A 1 83 ? 14.261 40.251 -17.891 1.00 40.66 83 LEU A O 1
ATOM 649 N N . SER A 1 84 ? 14.450 41.467 -19.755 1.00 47.16 84 SER A N 1
ATOM 650 C CA . SER A 1 84 ? 15.541 42.363 -19.323 1.00 47.16 84 SER A CA 1
ATOM 651 C C . SER A 1 84 ? 15.411 43.049 -17.932 1.00 47.16 84 SER A C 1
ATOM 653 O O . SER A 1 84 ? 16.437 43.269 -17.281 1.00 47.16 84 SER A O 1
ATOM 655 N N . PRO A 1 85 ? 14.219 43.372 -17.381 1.00 44.78 85 PRO A N 1
ATOM 656 C CA . PRO A 1 85 ? 14.143 44.100 -16.104 1.00 44.78 85 PRO A CA 1
ATOM 657 C C . PRO A 1 85 ? 14.484 43.270 -14.853 1.00 44.78 85 PRO A C 1
ATOM 659 O O . PRO A 1 85 ? 14.900 43.832 -13.840 1.00 44.78 85 PRO A O 1
ATOM 662 N N . VAL A 1 86 ? 14.317 41.943 -14.895 1.00 42.25 86 VAL A N 1
ATOM 663 C CA . VAL A 1 86 ? 14.502 41.066 -13.718 1.00 42.25 86 VAL A CA 1
ATOM 664 C C . VAL A 1 86 ? 15.986 40.874 -13.395 1.00 42.25 86 VAL A C 1
ATOM 666 O O . VAL A 1 86 ? 16.381 40.886 -12.226 1.00 42.25 86 VAL A O 1
ATOM 669 N N . ASP A 1 87 ? 16.827 40.809 -14.424 1.00 44.97 87 ASP A N 1
ATOM 670 C CA . ASP A 1 87 ? 18.272 40.638 -14.267 1.00 44.97 87 ASP A CA 1
ATOM 671 C C . ASP A 1 87 ? 18.951 41.894 -13.692 1.00 44.97 87 ASP A C 1
ATOM 673 O O . ASP A 1 87 ? 19.910 41.792 -12.924 1.00 44.97 87 ASP A O 1
ATOM 677 N N . GLN A 1 88 ? 18.401 43.087 -13.957 1.00 45.94 88 GLN A N 1
ATOM 678 C CA . GLN A 1 88 ? 18.880 44.344 -13.360 1.00 45.94 88 GLN A CA 1
ATOM 679 C C . GLN A 1 88 ? 18.549 44.478 -11.866 1.00 45.94 88 GLN A C 1
ATOM 681 O O . GLN A 1 88 ? 19.208 45.235 -11.148 1.00 45.94 88 GLN A O 1
ATOM 686 N N . ILE A 1 89 ? 17.530 43.764 -11.384 1.00 45.47 89 ILE A N 1
ATOM 687 C CA . ILE A 1 89 ? 17.145 43.755 -9.966 1.00 45.47 89 ILE A CA 1
ATOM 688 C C . ILE A 1 89 ? 18.011 42.754 -9.193 1.00 45.47 89 ILE A C 1
ATOM 690 O O . ILE A 1 89 ? 18.433 43.039 -8.072 1.00 45.47 89 ILE A O 1
ATOM 694 N N . LEU A 1 90 ? 18.328 41.607 -9.800 1.00 43.56 90 LEU A N 1
ATOM 695 C CA . LEU A 1 90 ? 19.164 40.574 -9.186 1.00 43.56 90 LEU A CA 1
ATOM 696 C C . LEU A 1 90 ? 20.633 40.994 -9.042 1.00 43.56 90 LEU A C 1
ATOM 698 O O . LEU A 1 90 ? 21.266 40.617 -8.056 1.00 43.56 90 LEU A O 1
ATOM 702 N N . SER A 1 91 ? 21.165 41.812 -9.957 1.00 42.66 91 SER A N 1
ATOM 703 C CA . SER A 1 91 ? 22.546 42.310 -9.858 1.00 42.66 91 SER A CA 1
ATOM 704 C C . SER A 1 91 ? 22.750 43.253 -8.667 1.00 42.66 91 SER A C 1
ATOM 706 O O . SER A 1 91 ? 23.701 43.083 -7.912 1.00 42.66 91 SER A O 1
ATOM 708 N N . LYS A 1 92 ? 21.801 44.157 -8.397 1.00 47.84 92 LYS A N 1
ATOM 709 C CA . LYS A 1 92 ? 21.886 45.117 -7.277 1.00 47.84 92 LYS A CA 1
ATOM 710 C C . LYS A 1 92 ? 21.785 44.479 -5.888 1.00 47.84 92 LYS A C 1
ATOM 712 O O . LYS A 1 92 ? 22.212 45.082 -4.909 1.00 47.84 92 LYS A O 1
ATOM 717 N N . ILE A 1 93 ? 21.206 43.281 -5.785 1.00 43.47 93 ILE A N 1
ATOM 718 C CA . ILE A 1 93 ? 21.079 42.546 -4.514 1.00 43.47 93 ILE A CA 1
ATOM 719 C C . ILE A 1 93 ? 22.390 41.831 -4.159 1.00 43.47 93 ILE A C 1
ATOM 721 O O . ILE A 1 93 ? 22.674 41.638 -2.978 1.00 43.47 93 ILE A O 1
ATOM 725 N N . LYS A 1 94 ? 23.199 41.473 -5.162 1.00 42.62 94 LYS A N 1
ATOM 726 C CA . LYS A 1 94 ? 24.461 40.748 -4.978 1.00 42.62 94 LYS A CA 1
ATOM 727 C C . LYS A 1 94 ? 25.561 41.634 -4.378 1.00 42.62 94 LYS A C 1
ATOM 729 O O . LYS A 1 94 ? 26.313 41.173 -3.529 1.00 42.62 94 LYS A O 1
ATOM 734 N N . ASP A 1 95 ? 25.565 42.921 -4.720 1.00 42.47 95 ASP A N 1
ATOM 735 C CA . ASP A 1 95 ? 26.578 43.886 -4.263 1.00 42.47 95 ASP A CA 1
ATOM 736 C C . ASP A 1 95 ? 26.444 44.280 -2.774 1.00 42.47 95 ASP A C 1
ATOM 738 O O . ASP A 1 95 ? 27.337 44.910 -2.211 1.00 42.47 95 ASP A O 1
ATOM 742 N N . GLN A 1 96 ? 25.342 43.917 -2.101 1.00 41.06 96 GLN A N 1
ATOM 743 C CA . GLN A 1 96 ? 25.149 44.197 -0.670 1.00 41.06 96 GLN A CA 1
ATOM 744 C C . GLN A 1 96 ? 25.582 43.054 0.264 1.00 41.06 96 GLN A C 1
ATOM 746 O O . GLN A 1 96 ? 25.668 43.280 1.470 1.00 41.06 96 GLN A O 1
ATOM 751 N N . GLU A 1 97 ? 25.872 41.855 -0.252 1.00 42.38 97 GLU A N 1
ATOM 752 C CA . GLU A 1 97 ? 26.221 40.684 0.574 1.00 42.38 97 GLU A CA 1
ATOM 753 C C . GLU A 1 97 ? 27.735 40.552 0.858 1.00 42.38 97 GLU A C 1
ATOM 755 O O . GLU A 1 97 ? 28.104 39.892 1.823 1.00 42.38 97 GLU A O 1
ATOM 760 N N . GLU A 1 98 ? 28.619 41.239 0.122 1.00 40.22 98 GLU A N 1
ATOM 761 C CA . GLU A 1 98 ? 30.085 41.146 0.317 1.00 40.22 98 GLU A CA 1
ATOM 762 C C . GLU A 1 98 ? 30.652 41.963 1.500 1.00 40.22 98 GLU A C 1
ATOM 764 O O . GLU A 1 98 ? 31.839 41.871 1.797 1.00 40.22 98 GLU A O 1
ATOM 769 N N . ASN A 1 99 ? 29.835 42.735 2.227 1.00 39.50 99 ASN A N 1
ATOM 770 C CA . ASN A 1 99 ? 30.320 43.656 3.270 1.00 39.50 99 ASN A CA 1
ATOM 771 C C . ASN A 1 99 ? 30.039 43.222 4.722 1.00 39.50 99 ASN A C 1
ATOM 773 O O . ASN A 1 99 ? 30.063 44.066 5.621 1.00 39.50 99 ASN A O 1
ATOM 777 N N . GLN A 1 100 ? 29.762 41.942 4.994 1.00 40.16 100 GLN A N 1
ATOM 778 C CA . GLN A 1 100 ? 29.350 41.539 6.345 1.00 40.16 100 GLN A CA 1
ATOM 779 C C . GLN A 1 100 ? 29.830 40.156 6.816 1.00 40.16 100 GLN A C 1
ATOM 781 O O . GLN A 1 100 ? 29.042 39.380 7.337 1.00 40.16 100 GLN A O 1
ATOM 786 N N . GLU A 1 101 ? 31.134 39.878 6.742 1.00 33.62 101 GLU A N 1
ATOM 787 C CA . GLU A 1 101 ? 31.763 38.817 7.550 1.00 33.62 101 GLU A CA 1
ATOM 788 C C . GLU A 1 101 ? 33.126 39.275 8.097 1.00 33.62 101 GLU A C 1
ATOM 790 O O . GLU A 1 101 ? 34.139 39.260 7.404 1.00 33.62 101 GLU A O 1
ATOM 795 N N . SER A 1 102 ? 33.162 39.703 9.363 1.00 32.38 102 SER A N 1
ATOM 796 C CA . SER A 1 102 ? 34.392 39.740 10.162 1.00 32.38 102 SER A CA 1
ATOM 797 C C . SER A 1 102 ? 34.072 39.765 11.658 1.00 32.38 102 SER A C 1
ATOM 799 O O . SER A 1 102 ? 33.205 40.521 12.096 1.00 32.38 102 SER A O 1
ATOM 801 N N . SER A 1 103 ? 34.862 38.995 12.413 1.00 31.48 103 SER A N 1
ATOM 802 C CA . SER A 1 103 ? 35.002 38.960 13.877 1.00 31.48 103 SER A CA 1
ATOM 803 C C . SER A 1 103 ? 34.106 37.977 14.641 1.00 31.48 103 SER A C 1
ATOM 805 O O . SER A 1 103 ? 32.915 38.214 14.806 1.00 31.48 103 SER A O 1
ATOM 807 N N . THR A 1 104 ? 34.721 36.908 15.170 1.00 32.47 104 THR A N 1
ATOM 808 C CA . THR A 1 104 ? 34.979 36.758 16.622 1.00 32.47 104 THR A CA 1
ATOM 809 C C . THR A 1 104 ? 35.916 35.569 16.882 1.00 32.47 104 THR A C 1
ATOM 811 O O . THR A 1 104 ? 35.538 34.426 16.641 1.00 32.47 104 THR A O 1
ATOM 814 N N . ASP A 1 105 ? 37.105 35.854 17.421 1.00 31.81 105 ASP A N 1
ATOM 815 C CA . ASP A 1 105 ? 38.000 34.906 18.101 1.00 31.81 105 ASP A CA 1
ATOM 816 C C . ASP A 1 105 ? 37.763 34.996 19.616 1.00 31.81 105 ASP A C 1
ATOM 818 O O . ASP A 1 105 ? 37.655 36.101 20.155 1.00 31.81 105 ASP A O 1
ATOM 822 N N . LEU A 1 106 ? 37.744 33.861 20.324 1.00 34.38 106 LEU A N 1
ATOM 823 C CA . LEU A 1 106 ? 37.870 33.839 21.784 1.00 34.38 106 LEU A CA 1
ATOM 824 C C . LEU A 1 106 ? 38.688 32.622 22.250 1.00 34.38 106 LEU A C 1
ATOM 826 O O . LEU A 1 106 ? 38.222 31.485 22.267 1.00 34.38 106 LEU A O 1
ATOM 830 N N . THR A 1 107 ? 39.926 32.890 22.656 1.00 30.39 107 THR A N 1
ATOM 831 C CA . THR A 1 107 ? 40.828 32.000 23.401 1.00 30.39 107 THR A CA 1
ATOM 832 C C . THR A 1 107 ? 40.420 31.888 24.870 1.00 30.39 107 THR A C 1
ATOM 834 O O . THR A 1 107 ? 40.075 32.886 25.502 1.00 30.39 107 THR A O 1
ATOM 837 N N . THR A 1 108 ? 40.556 30.706 25.476 1.00 31.45 108 THR A N 1
ATOM 838 C CA . THR A 1 108 ? 40.620 30.564 26.941 1.00 31.45 108 THR A CA 1
ATOM 839 C C . THR A 1 108 ? 41.670 29.524 27.323 1.00 31.45 108 THR A C 1
ATOM 841 O O . THR A 1 108 ? 41.597 28.365 26.928 1.00 31.45 108 THR A O 1
ATOM 844 N N . THR A 1 109 ? 42.659 29.970 28.093 1.00 35.62 109 THR A N 1
ATOM 845 C CA . THR A 1 109 ? 43.711 29.176 28.735 1.00 35.62 109 THR A CA 1
ATOM 846 C C . THR A 1 109 ? 43.321 28.829 30.169 1.00 35.62 109 THR A C 1
ATOM 848 O O . THR A 1 109 ? 42.932 29.728 30.913 1.00 35.62 109 THR A O 1
ATOM 851 N N . ALA A 1 110 ? 43.543 27.587 30.601 1.00 31.42 110 ALA A N 1
ATOM 852 C CA . ALA A 1 110 ? 43.785 27.271 32.008 1.00 31.42 110 ALA A CA 1
ATOM 853 C C . ALA A 1 110 ? 44.640 26.001 32.154 1.00 31.42 110 ALA A C 1
ATOM 855 O O . ALA A 1 110 ? 44.482 25.027 31.426 1.00 31.42 110 ALA A O 1
ATOM 856 N N . SER A 1 111 ? 45.568 26.101 33.099 1.00 33.19 111 SER A N 1
ATOM 857 C CA . SER A 1 111 ? 46.657 25.202 33.482 1.00 33.19 111 SER A CA 1
ATOM 858 C C . SER A 1 111 ? 46.212 24.205 34.560 1.00 33.19 111 SER A C 1
ATOM 860 O O . SER A 1 111 ? 45.394 24.593 35.391 1.00 33.19 111 SER A O 1
ATOM 862 N N . THR A 1 112 ? 46.798 22.997 34.594 1.00 35.34 112 THR A N 1
ATOM 863 C CA . THR A 1 112 ? 47.529 22.460 35.769 1.00 35.34 112 THR A CA 1
ATOM 864 C C . THR A 1 112 ? 48.238 21.125 35.487 1.00 35.34 112 THR A C 1
ATOM 866 O O . THR A 1 112 ? 47.807 20.302 34.688 1.00 35.34 112 THR A O 1
ATOM 869 N N . ASN A 1 113 ? 49.363 20.976 36.190 1.00 39.50 113 ASN A N 1
ATOM 870 C CA . ASN A 1 113 ? 50.402 19.946 36.154 1.00 39.50 113 ASN A CA 1
ATOM 871 C C . ASN A 1 113 ? 49.943 18.495 36.387 1.00 39.50 113 ASN A C 1
ATOM 873 O O . ASN A 1 113 ? 49.135 18.230 37.274 1.00 39.50 113 ASN A O 1
ATOM 877 N N . SER A 1 114 ? 50.611 17.545 35.728 1.00 40.66 114 SER A N 1
ATOM 878 C CA . SER A 1 114 ? 51.216 16.369 36.381 1.00 40.66 114 SER A CA 1
ATOM 879 C C . SER A 1 114 ? 52.115 15.620 35.393 1.00 40.66 114 SER A C 1
ATOM 881 O O . SER A 1 114 ? 51.696 15.269 34.293 1.00 40.66 114 SER A O 1
ATOM 883 N N . ASP A 1 115 ? 53.367 15.415 35.798 1.00 44.97 115 ASP A N 1
ATOM 884 C CA . ASP A 1 115 ? 54.374 14.655 35.066 1.00 44.97 115 ASP A CA 1
ATOM 885 C C . ASP A 1 115 ? 54.042 13.158 35.116 1.00 44.97 115 ASP A C 1
ATOM 887 O O . ASP A 1 115 ? 54.033 12.545 36.186 1.00 44.97 115 ASP A O 1
ATOM 891 N N . ILE A 1 116 ? 53.775 12.569 33.951 1.00 42.16 116 ILE A N 1
ATOM 892 C CA . ILE A 1 116 ? 53.739 11.120 33.736 1.00 42.16 116 ILE A CA 1
ATOM 893 C C . ILE A 1 116 ? 54.543 10.847 32.463 1.00 42.16 116 ILE A C 1
ATOM 895 O O . ILE A 1 116 ? 54.165 11.287 31.376 1.00 42.16 116 ILE A O 1
ATOM 899 N N . GLU A 1 117 ? 55.659 10.128 32.595 1.00 45.19 117 GLU A N 1
ATOM 900 C CA . GLU A 1 117 ? 56.388 9.560 31.460 1.00 45.19 117 GLU A CA 1
ATOM 901 C C . GLU A 1 117 ? 55.517 8.479 30.806 1.00 45.19 117 GLU A C 1
ATOM 903 O O . GLU A 1 117 ? 55.302 7.405 31.366 1.00 45.19 117 GLU A O 1
ATOM 908 N N . ILE A 1 118 ? 54.983 8.787 29.623 1.00 37.53 118 ILE A N 1
ATOM 909 C CA . ILE A 1 118 ? 54.261 7.840 28.772 1.00 37.53 118 ILE A CA 1
ATOM 910 C C . ILE A 1 118 ? 55.202 7.429 27.636 1.00 37.53 118 ILE A C 1
ATOM 912 O O . ILE A 1 118 ? 55.683 8.270 26.874 1.00 37.53 118 ILE A O 1
ATOM 916 N N . GLU A 1 119 ? 55.453 6.124 27.531 1.00 45.81 119 GLU A N 1
ATOM 917 C CA . GLU A 1 119 ? 56.116 5.481 26.395 1.00 45.81 119 GLU A CA 1
ATOM 918 C C . GLU A 1 119 ? 55.475 5.918 25.071 1.00 45.81 119 GLU A C 1
ATOM 920 O O . GLU A 1 119 ? 54.254 5.891 24.906 1.00 45.81 119 GLU A O 1
ATOM 925 N N . GLN A 1 120 ? 56.309 6.309 24.105 1.00 43.03 120 GLN A N 1
ATOM 926 C CA . GLN A 1 120 ? 55.871 6.732 22.779 1.00 43.03 120 GLN A CA 1
ATOM 927 C C . GLN A 1 120 ? 55.241 5.563 22.007 1.00 43.03 120 GLN A C 1
ATOM 929 O O . GLN A 1 120 ? 55.905 4.843 21.262 1.00 43.03 120 GLN A O 1
ATOM 934 N N . VAL A 1 121 ? 53.926 5.395 22.146 1.00 43.38 121 VAL A N 1
ATOM 935 C CA . VAL A 1 121 ? 53.132 4.556 21.248 1.00 43.38 121 VAL A CA 1
ATOM 936 C C . VAL A 1 121 ? 53.001 5.297 19.921 1.00 43.38 121 VAL A C 1
ATOM 938 O O . VAL A 1 121 ? 52.314 6.311 19.809 1.00 43.38 121 VAL A O 1
ATOM 941 N N . THR A 1 122 ? 53.683 4.787 18.899 1.00 46.94 122 THR A N 1
ATOM 942 C CA . THR A 1 122 ? 53.558 5.282 17.526 1.00 46.94 122 THR A CA 1
ATOM 943 C C . THR A 1 122 ? 52.182 4.884 16.992 1.00 46.94 122 THR A C 1
ATOM 945 O O . THR A 1 122 ? 51.973 3.753 16.557 1.00 46.94 122 THR A O 1
ATOM 948 N N . ILE A 1 123 ? 51.219 5.805 17.051 1.00 43.09 123 ILE A N 1
ATOM 949 C CA . ILE A 1 123 ? 49.904 5.625 16.432 1.00 43.09 123 ILE A CA 1
ATOM 950 C C . ILE A 1 123 ? 50.079 5.835 14.928 1.00 43.09 123 ILE A C 1
ATOM 952 O O . ILE A 1 123 ? 50.267 6.957 14.463 1.00 43.09 123 ILE A O 1
ATOM 956 N N . ILE A 1 124 ? 50.027 4.748 14.158 1.00 55.91 124 ILE A N 1
ATOM 957 C CA . ILE A 1 124 ? 49.912 4.823 12.700 1.00 55.91 124 ILE A CA 1
ATOM 958 C C . ILE A 1 124 ? 48.503 5.355 12.401 1.00 55.91 124 ILE A C 1
ATOM 960 O O . ILE A 1 124 ? 47.531 4.680 12.756 1.00 55.91 124 ILE A O 1
ATOM 964 N N . PRO A 1 125 ? 48.346 6.534 11.767 1.00 38.19 125 PRO A N 1
ATOM 965 C CA . PRO A 1 125 ? 47.036 7.033 11.387 1.00 38.19 125 PRO A CA 1
ATOM 966 C C . PRO A 1 125 ? 46.451 6.083 10.344 1.00 38.19 125 PRO A C 1
ATOM 968 O O . PRO A 1 125 ? 46.853 6.063 9.180 1.00 38.19 125 PRO A O 1
ATOM 971 N N . THR A 1 126 ? 45.513 5.246 10.777 1.00 41.97 126 THR A N 1
ATOM 972 C CA . THR A 1 126 ? 44.737 4.397 9.883 1.00 41.97 126 THR A CA 1
ATOM 973 C C . THR A 1 126 ? 43.789 5.327 9.142 1.00 41.97 126 THR A C 1
ATOM 975 O O . THR A 1 126 ? 42.823 5.830 9.714 1.00 41.97 126 THR A O 1
ATOM 978 N N . GLN A 1 127 ? 44.109 5.629 7.882 1.00 51.62 127 GLN A N 1
ATOM 979 C CA . GLN A 1 127 ? 43.212 6.376 7.009 1.00 51.62 127 GLN A CA 1
ATOM 980 C C . GLN A 1 127 ? 41.884 5.622 6.954 1.00 51.62 127 GLN A C 1
ATOM 982 O O . GLN A 1 127 ? 41.818 4.492 6.467 1.00 51.62 127 GLN A O 1
ATOM 987 N N . ALA A 1 128 ? 40.838 6.233 7.512 1.00 51.19 128 ALA A N 1
ATOM 988 C CA . ALA A 1 128 ? 39.495 5.694 7.435 1.00 51.19 128 ALA A CA 1
ATOM 989 C C . ALA A 1 128 ? 39.138 5.528 5.948 1.00 51.19 128 ALA A C 1
ATOM 991 O O . ALA A 1 128 ? 39.312 6.482 5.182 1.00 51.19 128 ALA A O 1
ATOM 992 N N . PRO A 1 129 ? 38.672 4.343 5.513 1.00 50.22 129 PRO A N 1
ATOM 993 C CA . PRO A 1 129 ? 38.2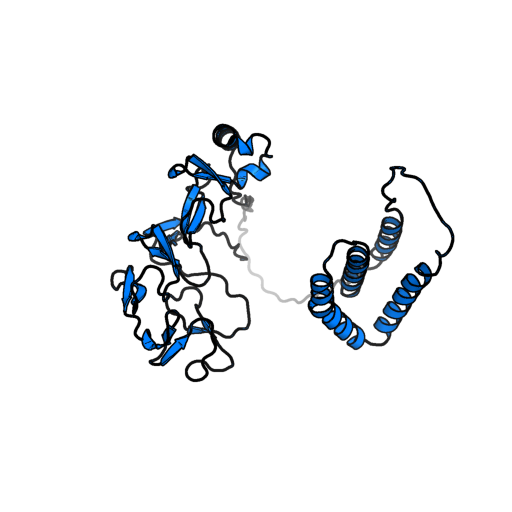97 4.135 4.126 1.00 50.22 129 PRO A CA 1
ATOM 994 C C . PRO A 1 129 ? 37.245 5.175 3.750 1.00 50.22 129 PRO A C 1
ATOM 996 O O . PRO A 1 129 ? 36.251 5.346 4.462 1.00 50.22 129 PRO A O 1
ATOM 999 N N . ALA A 1 130 ? 37.491 5.890 2.650 1.00 48.94 130 ALA A N 1
ATOM 1000 C CA . ALA A 1 130 ? 36.556 6.852 2.095 1.00 48.94 130 ALA A CA 1
ATOM 1001 C C . ALA A 1 130 ? 35.195 6.162 1.940 1.00 48.94 130 ALA A C 1
ATOM 1003 O O . ALA A 1 130 ? 35.025 5.275 1.101 1.00 48.94 130 ALA A O 1
ATOM 1004 N N . LYS A 1 131 ? 34.233 6.531 2.794 1.00 50.28 131 LYS A N 1
ATOM 1005 C CA . LYS A 1 131 ? 32.856 6.046 2.724 1.00 50.28 131 LYS A CA 1
ATOM 1006 C C . LYS A 1 131 ? 32.234 6.649 1.469 1.00 50.28 131 LYS A C 1
ATOM 1008 O O . LYS A 1 131 ? 31.615 7.709 1.521 1.00 50.28 131 LYS A O 1
ATOM 1013 N N . ASN A 1 132 ? 32.447 6.000 0.328 1.00 44.78 132 ASN A N 1
ATOM 1014 C CA . ASN A 1 132 ? 31.785 6.349 -0.916 1.00 44.78 132 ASN A CA 1
ATOM 1015 C C . ASN A 1 132 ? 30.311 5.963 -0.759 1.00 44.78 132 ASN A C 1
ATOM 1017 O O . ASN A 1 132 ? 29.923 4.812 -0.970 1.00 44.78 132 ASN A O 1
ATOM 1021 N N . LYS A 1 133 ? 29.520 6.920 -0.263 1.00 44.94 133 LYS A N 1
ATOM 1022 C CA . LYS A 1 133 ? 28.076 6.824 -0.038 1.00 44.94 133 LYS A CA 1
ATOM 1023 C C . LYS A 1 133 ? 27.409 6.773 -1.414 1.00 44.94 133 LYS A C 1
ATOM 1025 O O . LYS A 1 133 ? 26.851 7.752 -1.902 1.00 44.94 133 LYS A O 1
ATOM 1030 N N . THR A 1 134 ? 27.556 5.636 -2.085 1.00 43.06 134 THR A N 1
ATOM 1031 C CA . THR A 1 134 ? 26.927 5.379 -3.374 1.00 43.06 134 THR A CA 1
ATOM 1032 C C . THR A 1 134 ? 25.451 5.245 -3.067 1.00 43.06 134 THR A C 1
ATOM 1034 O O . THR A 1 134 ? 24.994 4.205 -2.603 1.00 43.06 134 THR A O 1
ATOM 1037 N N . ARG A 1 135 ? 24.725 6.355 -3.209 1.00 46.69 135 ARG A N 1
ATOM 1038 C CA . ARG A 1 135 ? 23.269 6.390 -3.127 1.00 46.69 135 ARG A CA 1
ATOM 1039 C C . ARG A 1 135 ? 22.781 5.252 -4.017 1.00 46.69 135 ARG A C 1
ATOM 1041 O O . ARG A 1 135 ? 23.085 5.270 -5.208 1.00 46.69 135 ARG A O 1
ATOM 1048 N N . ILE A 1 136 ? 22.109 4.258 -3.439 1.00 46.47 136 ILE A N 1
ATOM 1049 C CA . ILE A 1 136 ? 21.504 3.150 -4.182 1.00 46.47 136 ILE A CA 1
ATOM 1050 C C . ILE A 1 136 ? 20.363 3.767 -4.987 1.00 46.47 136 ILE A C 1
ATOM 1052 O O . ILE A 1 136 ? 19.216 3.865 -4.560 1.00 46.47 136 ILE A O 1
ATOM 1056 N N . VAL A 1 137 ? 20.713 4.357 -6.124 1.00 55.62 137 VAL A N 1
ATOM 1057 C CA . VAL A 1 137 ? 19.741 4.754 -7.124 1.00 55.62 137 VAL A CA 1
ATOM 1058 C C . VAL A 1 137 ? 19.304 3.441 -7.753 1.00 55.62 137 VAL A C 1
ATOM 1060 O O . VAL A 1 137 ? 20.163 2.631 -8.091 1.00 55.62 137 VAL A O 1
ATOM 1063 N N . ASN A 1 138 ? 17.995 3.239 -7.909 1.00 64.06 138 ASN A N 1
ATOM 1064 C CA . ASN A 1 138 ? 17.408 2.151 -8.696 1.00 64.06 138 ASN A CA 1
ATOM 1065 C C . ASN A 1 138 ? 17.852 2.270 -10.168 1.00 64.06 138 ASN A C 1
ATOM 1067 O O . ASN A 1 138 ? 17.061 2.634 -11.042 1.00 64.06 138 ASN A O 1
ATOM 1071 N N . HIS A 1 139 ? 19.136 2.050 -10.428 1.00 79.88 139 HIS A N 1
ATOM 1072 C CA . HIS A 1 139 ? 19.774 2.232 -11.712 1.00 79.88 139 HIS A CA 1
ATOM 1073 C C . HIS A 1 139 ? 19.569 0.961 -12.517 1.00 79.88 139 HIS A C 1
ATOM 1075 O O . HIS A 1 139 ? 19.989 -0.125 -12.126 1.00 79.88 139 HIS A O 1
ATOM 1081 N N . LEU A 1 140 ? 18.893 1.122 -13.648 1.00 90.62 140 LEU A N 1
ATOM 1082 C CA . LEU A 1 140 ? 19.030 0.191 -14.751 1.00 90.62 140 LEU A CA 1
ATOM 1083 C C . LEU A 1 140 ? 20.364 0.503 -15.427 1.00 90.62 140 LEU A C 1
ATOM 1085 O O . LEU A 1 140 ? 20.667 1.676 -15.669 1.00 90.62 140 LEU A O 1
ATOM 1089 N N . ASP A 1 141 ? 21.162 -0.524 -15.695 1.00 93.62 141 ASP A N 1
ATOM 1090 C CA . ASP A 1 141 ? 22.332 -0.374 -16.551 1.00 93.62 141 ASP A CA 1
ATOM 1091 C C . ASP A 1 141 ? 21.907 -0.168 -18.017 1.00 93.62 141 ASP A C 1
ATOM 1093 O O . ASP A 1 141 ? 20.727 -0.236 -18.378 1.00 93.62 141 ASP A O 1
ATOM 1097 N N . LYS A 1 142 ? 22.880 0.132 -18.881 1.00 94.69 142 LYS A N 1
ATOM 1098 C CA . LYS A 1 142 ? 22.610 0.405 -20.295 1.00 94.69 142 LYS A CA 1
ATOM 1099 C C . LYS A 1 142 ? 21.954 -0.788 -21.002 1.00 94.69 142 LYS A C 1
ATOM 1101 O O . LYS A 1 142 ? 21.039 -0.586 -21.793 1.00 94.69 142 LYS A O 1
ATOM 1106 N N . GLU A 1 143 ? 22.377 -2.012 -20.685 1.00 96.19 143 GLU A N 1
ATOM 1107 C CA . GLU A 1 143 ? 21.813 -3.234 -21.270 1.00 96.19 143 GLU A CA 1
ATOM 1108 C C . GLU A 1 143 ? 20.335 -3.400 -20.888 1.00 96.19 143 GLU A C 1
ATOM 1110 O O . GLU A 1 143 ? 19.484 -3.664 -21.740 1.00 96.19 143 GLU A O 1
ATOM 1115 N N . ALA A 1 144 ? 20.000 -3.166 -19.621 1.00 95.69 144 ALA A N 1
ATOM 1116 C CA . ALA A 1 144 ? 18.638 -3.180 -19.114 1.00 95.69 144 ALA A CA 1
ATOM 1117 C C . ALA A 1 144 ? 17.767 -2.086 -19.753 1.00 95.69 144 ALA A C 1
ATOM 1119 O O . ALA A 1 144 ? 16.596 -2.335 -20.050 1.00 95.69 144 ALA A O 1
ATOM 1120 N N . ILE A 1 145 ? 18.317 -0.893 -20.001 1.00 96.00 145 ILE A N 1
ATOM 1121 C CA . ILE A 1 145 ? 17.615 0.188 -20.709 1.00 96.00 145 ILE A CA 1
ATOM 1122 C C . ILE A 1 145 ? 17.336 -0.199 -22.163 1.00 96.00 145 ILE A C 1
ATOM 1124 O O . ILE A 1 145 ? 16.202 -0.048 -22.622 1.00 96.00 145 ILE A O 1
ATOM 1128 N N . ASP A 1 146 ? 18.330 -0.725 -22.877 1.00 96.06 146 ASP A N 1
ATOM 1129 C CA . ASP A 1 146 ? 18.170 -1.157 -24.268 1.00 96.06 146 ASP A CA 1
ATOM 1130 C C . ASP A 1 146 ? 17.132 -2.287 -24.368 1.00 96.06 146 ASP A C 1
ATOM 1132 O O . ASP A 1 146 ? 16.242 -2.262 -25.224 1.00 96.06 146 ASP A O 1
ATOM 1136 N N . LYS A 1 147 ? 17.157 -3.227 -23.415 1.00 97.00 147 LYS A N 1
ATOM 1137 C CA . LYS A 1 147 ? 16.145 -4.281 -23.296 1.00 97.00 147 LYS A CA 1
ATOM 1138 C C . LYS A 1 147 ? 14.752 -3.723 -22.994 1.00 97.00 147 LYS A C 1
ATOM 1140 O O . LYS A 1 147 ? 13.781 -4.170 -23.600 1.00 97.00 147 LYS A O 1
ATOM 1145 N N . MET A 1 148 ? 14.635 -2.733 -22.107 1.00 96.38 148 MET A N 1
ATOM 1146 C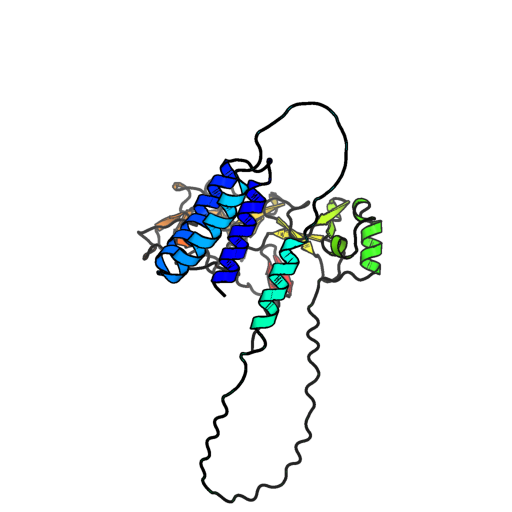 CA . MET A 1 148 ? 13.368 -2.036 -21.861 1.00 96.38 148 MET A CA 1
ATOM 1147 C C . MET A 1 148 ? 12.842 -1.371 -23.136 1.00 96.38 148 MET A C 1
ATOM 1149 O O . MET A 1 148 ? 11.681 -1.574 -23.469 1.00 96.38 148 MET A O 1
ATOM 1153 N N . LYS A 1 149 ? 13.670 -0.649 -23.903 1.00 96.50 149 LYS A N 1
ATOM 1154 C CA . LYS A 1 149 ? 13.246 -0.037 -25.182 1.00 96.50 149 LYS A CA 1
ATOM 1155 C C . LYS A 1 149 ? 12.746 -1.082 -26.184 1.00 96.50 149 LYS A C 1
ATOM 1157 O O . LYS A 1 149 ? 11.772 -0.832 -26.886 1.00 96.50 149 LYS A O 1
ATOM 1162 N N . ALA A 1 150 ? 13.369 -2.261 -26.223 1.00 97.06 150 ALA A N 1
ATOM 1163 C CA . ALA A 1 150 ? 12.931 -3.359 -27.084 1.00 97.06 150 ALA A CA 1
ATOM 1164 C C . ALA A 1 150 ? 11.579 -3.963 -26.654 1.00 97.06 150 ALA A C 1
ATOM 1166 O O . ALA A 1 150 ? 10.789 -4.370 -27.503 1.00 97.06 150 ALA A O 1
ATOM 1167 N N . MET A 1 151 ? 11.305 -4.025 -25.346 1.00 96.94 151 MET A N 1
ATOM 1168 C CA . MET A 1 151 ? 10.069 -4.597 -24.792 1.00 96.94 151 MET A CA 1
ATOM 1169 C C . MET A 1 151 ? 8.916 -3.587 -24.669 1.00 96.94 151 MET A C 1
ATOM 1171 O O . MET A 1 151 ? 7.763 -4.002 -24.565 1.00 96.94 151 MET A O 1
ATOM 1175 N N . CYS A 1 152 ? 9.223 -2.288 -24.678 1.00 96.81 152 CYS A N 1
ATOM 1176 C CA . CYS A 1 152 ? 8.289 -1.179 -24.495 1.00 96.81 152 CYS A CA 1
ATOM 1177 C C . CYS A 1 152 ? 8.354 -0.229 -25.710 1.00 96.81 152 CYS A C 1
ATOM 1179 O O . CYS A 1 152 ? 9.076 0.775 -25.660 1.00 96.81 152 CYS A O 1
ATOM 1181 N N . PRO A 1 153 ? 7.635 -0.504 -26.813 1.00 95.25 153 PRO A N 1
ATOM 1182 C CA . PRO A 1 153 ? 7.658 0.348 -28.005 1.00 95.25 153 PRO A CA 1
ATOM 1183 C C . PRO A 1 153 ? 7.332 1.823 -27.717 1.00 95.25 153 PRO A C 1
ATOM 1185 O O . PRO A 1 153 ? 7.864 2.726 -28.360 1.00 95.25 153 PRO A O 1
ATOM 1188 N N . GLU A 1 154 ? 6.499 2.081 -26.710 1.00 95.56 154 GLU A N 1
ATOM 1189 C CA . GLU A 1 154 ? 6.129 3.414 -26.238 1.00 95.56 154 GLU A CA 1
ATOM 1190 C C . GLU A 1 154 ? 7.290 4.199 -25.601 1.00 95.56 154 GLU A C 1
ATOM 1192 O O . GLU A 1 154 ? 7.208 5.420 -25.483 1.00 95.56 154 GLU A O 1
ATOM 1197 N N . LEU A 1 155 ? 8.380 3.526 -25.215 1.00 96.44 155 LEU A N 1
ATOM 1198 C CA . LEU A 1 155 ? 9.557 4.131 -24.584 1.00 96.44 155 LEU A CA 1
ATOM 1199 C C . LEU A 1 155 ? 10.762 4.268 -25.526 1.00 96.44 155 LEU A C 1
ATOM 1201 O O . LEU A 1 155 ? 11.811 4.735 -25.090 1.00 96.44 155 LEU A O 1
ATOM 1205 N N . VAL A 1 156 ? 10.647 3.900 -26.808 1.00 96.94 156 VAL A N 1
ATOM 1206 C CA . VAL A 1 156 ? 11.777 3.929 -27.764 1.00 96.94 156 VAL A CA 1
ATOM 1207 C C . VAL A 1 156 ? 12.410 5.322 -27.876 1.00 96.94 156 VAL A C 1
ATOM 1209 O O . VAL A 1 156 ? 13.632 5.438 -27.948 1.00 96.94 156 VAL A O 1
ATOM 1212 N N . ASN A 1 157 ? 11.587 6.373 -27.825 1.00 96.88 157 ASN A N 1
ATOM 1213 C CA . ASN A 1 157 ? 12.030 7.770 -27.899 1.00 96.88 157 ASN A CA 1
ATOM 1214 C C . ASN A 1 157 ? 12.185 8.437 -26.520 1.00 96.88 157 ASN A C 1
ATOM 1216 O O . ASN A 1 157 ? 12.473 9.630 -26.452 1.00 96.88 157 ASN A O 1
ATOM 1220 N N . ALA A 1 158 ? 11.958 7.700 -25.429 1.00 96.81 158 ALA A N 1
ATOM 1221 C CA . ALA A 1 158 ? 12.099 8.227 -24.079 1.00 96.81 158 ALA A CA 1
ATOM 1222 C C . ALA A 1 158 ? 13.579 8.333 -23.694 1.00 96.81 158 ALA A C 1
ATOM 1224 O O . ALA A 1 158 ? 14.421 7.523 -24.097 1.00 96.81 158 ALA A O 1
ATOM 1225 N N . THR A 1 159 ? 13.895 9.329 -22.874 1.00 96.62 159 THR A N 1
ATOM 1226 C CA . THR A 1 159 ? 15.231 9.465 -22.293 1.00 96.62 159 THR A CA 1
ATOM 1227 C C . THR A 1 159 ? 15.495 8.343 -21.290 1.00 96.62 159 THR A C 1
ATOM 1229 O O . THR A 1 159 ? 14.579 7.821 -20.650 1.00 96.62 159 THR A O 1
ATOM 1232 N N . ASP A 1 160 ? 16.764 8.008 -21.074 1.00 93.06 160 ASP A N 1
ATOM 1233 C CA . ASP A 1 160 ? 17.161 7.004 -20.082 1.00 93.06 160 ASP A CA 1
ATOM 1234 C C . ASP A 1 160 ? 16.617 7.346 -18.675 1.00 93.06 160 ASP A C 1
ATOM 1236 O O . ASP A 1 160 ? 16.159 6.469 -17.940 1.00 93.06 160 ASP A O 1
ATOM 1240 N N . PHE A 1 161 ? 16.553 8.640 -18.331 1.00 91.06 161 PHE A N 1
ATOM 1241 C CA . PHE A 1 161 ? 15.969 9.134 -17.078 1.00 91.06 161 PHE A CA 1
ATOM 1242 C C . PHE A 1 161 ? 14.449 8.916 -16.966 1.00 91.06 161 PHE A C 1
ATOM 1244 O O . PHE A 1 161 ? 13.910 8.751 -15.866 1.00 91.06 161 PHE A O 1
ATOM 1251 N N . GLU A 1 162 ? 13.732 8.916 -18.084 1.00 93.75 162 GLU A N 1
ATOM 1252 C CA . GLU A 1 162 ? 12.312 8.576 -18.099 1.00 93.75 162 GLU A CA 1
ATOM 1253 C C . GLU A 1 162 ? 12.120 7.066 -17.979 1.00 93.75 162 GLU A C 1
ATOM 1255 O O . GLU A 1 162 ? 11.293 6.625 -17.179 1.00 93.75 162 GLU A O 1
ATOM 1260 N N . ILE A 1 163 ? 12.928 6.276 -18.691 1.00 95.31 163 ILE A N 1
ATOM 1261 C CA . ILE A 1 163 ? 12.833 4.809 -18.737 1.00 95.31 163 ILE A CA 1
ATOM 1262 C C . ILE A 1 163 ? 13.032 4.182 -17.365 1.00 95.31 163 ILE A C 1
ATOM 1264 O O . ILE A 1 163 ? 12.284 3.274 -16.999 1.00 95.31 163 ILE A O 1
ATOM 1268 N N . VAL A 1 164 ? 13.961 4.700 -16.553 1.00 93.88 164 VAL A N 1
ATOM 1269 C CA . VAL A 1 164 ? 14.187 4.169 -15.198 1.00 93.88 164 VAL A CA 1
ATOM 1270 C C . VAL A 1 164 ? 12.940 4.219 -14.312 1.00 93.88 164 VAL A C 1
ATOM 1272 O O . VAL A 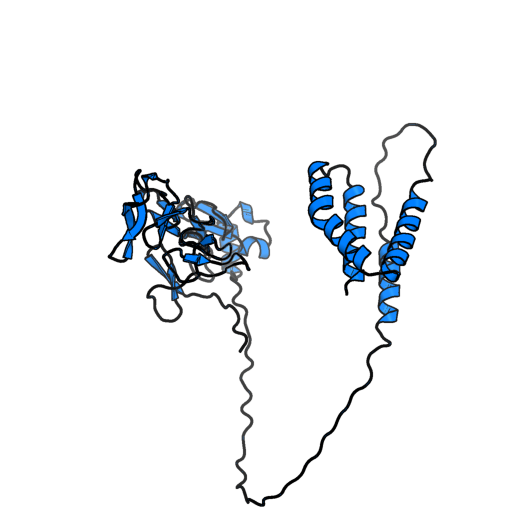1 164 ? 12.906 3.511 -13.309 1.00 93.88 164 VAL A O 1
ATOM 1275 N N . ARG A 1 165 ? 11.899 4.990 -14.671 1.00 94.88 165 ARG A N 1
ATOM 1276 C CA . ARG A 1 165 ? 10.610 5.073 -13.957 1.00 94.88 165 ARG A CA 1
ATOM 1277 C C . ARG A 1 165 ? 9.606 3.981 -14.341 1.00 94.88 165 ARG A C 1
ATOM 1279 O O . ARG A 1 165 ? 8.570 3.878 -13.684 1.00 94.88 165 ARG A O 1
ATOM 1286 N N . TYR A 1 166 ? 9.888 3.175 -15.362 1.00 96.75 166 TYR A N 1
ATOM 1287 C CA . TYR A 1 166 ? 8.983 2.150 -15.889 1.00 96.75 166 TYR A CA 1
ATOM 1288 C C . TYR A 1 166 ? 9.504 0.741 -15.634 1.00 96.75 166 TYR A C 1
ATOM 1290 O O . TYR A 1 166 ? 10.707 0.521 -15.519 1.00 96.75 166 TYR A O 1
ATOM 1298 N N . ARG A 1 167 ? 8.590 -0.223 -15.544 1.00 97.19 167 ARG A N 1
ATOM 1299 C CA . ARG A 1 167 ? 8.895 -1.651 -15.457 1.00 97.19 167 ARG A CA 1
ATOM 1300 C C . ARG A 1 167 ? 7.960 -2.448 -16.359 1.00 97.19 167 ARG A C 1
ATOM 1302 O O . ARG A 1 167 ? 6.779 -2.112 -16.463 1.00 97.19 167 ARG A O 1
ATOM 1309 N N . TYR A 1 168 ? 8.485 -3.494 -16.987 1.00 97.81 168 TYR A N 1
ATOM 1310 C CA . TYR A 1 168 ? 7.705 -4.439 -17.780 1.00 97.81 168 TYR A CA 1
ATOM 1311 C C . TYR A 1 168 ? 6.904 -5.362 -16.858 1.00 97.81 168 TYR A C 1
ATOM 1313 O O . TYR A 1 168 ? 7.460 -5.983 -15.949 1.00 97.81 168 TYR A O 1
ATOM 1321 N N . PHE A 1 169 ? 5.596 -5.458 -17.078 1.00 97.25 169 PHE A N 1
ATOM 1322 C CA . PHE A 1 169 ? 4.701 -6.321 -16.314 1.00 97.25 169 PHE A CA 1
ATOM 1323 C C . PHE A 1 169 ? 4.284 -7.526 -17.161 1.00 97.25 169 PHE A C 1
ATOM 1325 O O . PHE A 1 169 ? 3.374 -7.433 -17.990 1.00 97.25 169 PHE A O 1
ATOM 1332 N N . GLU A 1 170 ? 4.956 -8.658 -16.935 1.00 95.94 170 GLU A N 1
ATOM 1333 C CA . GLU A 1 170 ? 4.825 -9.885 -17.738 1.00 95.94 170 GLU A CA 1
ATOM 1334 C C . GLU A 1 170 ? 3.374 -10.355 -17.925 1.00 95.94 170 GLU A C 1
ATOM 1336 O O . GLU A 1 170 ? 3.002 -10.612 -19.069 1.00 95.94 170 GLU A O 1
ATOM 1341 N N . PRO A 1 171 ? 2.508 -10.397 -16.887 1.00 94.38 171 PRO A N 1
ATOM 1342 C CA . PRO A 1 171 ? 1.153 -10.931 -17.044 1.00 94.38 171 PRO A CA 1
ATOM 1343 C C . PRO A 1 171 ? 0.279 -10.178 -18.054 1.00 94.38 171 PRO A C 1
ATOM 1345 O O . PRO A 1 171 ? -0.654 -10.755 -18.602 1.00 94.38 171 PRO A O 1
ATOM 1348 N N . ARG A 1 172 ? 0.554 -8.887 -18.289 1.00 94.75 172 ARG A N 1
ATOM 1349 C CA . ARG A 1 172 ? -0.212 -8.048 -19.228 1.00 94.75 172 ARG A CA 1
ATOM 1350 C C . ARG A 1 172 ? 0.561 -7.708 -20.503 1.00 94.75 172 ARG A C 1
ATOM 1352 O O . ARG A 1 172 ? -0.045 -7.218 -21.448 1.00 94.75 172 ARG A O 1
ATOM 1359 N N . GLY A 1 173 ? 1.871 -7.943 -20.521 1.00 95.81 173 GLY A N 1
ATOM 1360 C CA . GLY A 1 173 ? 2.730 -7.666 -21.666 1.00 95.81 173 GLY A CA 1
ATOM 1361 C C . GLY A 1 173 ? 2.850 -6.177 -22.002 1.00 95.81 173 GLY A C 1
ATOM 1362 O O . GLY A 1 173 ? 2.519 -5.771 -23.110 1.00 95.81 173 GLY A O 1
ATOM 1363 N N . GLY A 1 174 ? 3.308 -5.350 -21.058 1.00 96.81 174 GLY A N 1
ATOM 1364 C CA . GLY A 1 174 ? 3.517 -3.918 -21.305 1.00 96.81 174 GLY A CA 1
ATOM 1365 C C . GLY A 1 174 ? 4.267 -3.211 -20.183 1.00 96.81 174 GLY A C 1
ATOM 1366 O O . GLY A 1 174 ? 4.527 -3.813 -19.136 1.00 96.81 174 GLY A O 1
ATOM 1367 N N . CYS A 1 175 ? 4.608 -1.937 -20.391 1.00 97.81 175 CYS A N 1
ATOM 1368 C CA . CYS A 1 175 ? 5.432 -1.179 -19.456 1.00 97.81 175 CYS A CA 1
ATOM 1369 C C . CYS A 1 175 ? 4.632 -0.122 -18.716 1.00 97.81 175 CYS A C 1
ATOM 1371 O O . CYS A 1 175 ? 3.819 0.617 -19.263 1.00 97.81 175 CYS A O 1
ATOM 1373 N N . PHE A 1 176 ? 4.861 -0.067 -17.411 1.00 97.62 176 PHE A N 1
ATOM 1374 C CA . PHE A 1 176 ? 4.059 0.739 -16.510 1.00 97.62 176 PHE A CA 1
ATOM 1375 C C . PHE A 1 176 ? 4.966 1.444 -15.519 1.00 97.62 176 PHE A C 1
ATOM 1377 O O . PHE A 1 176 ? 6.000 0.919 -15.103 1.00 97.62 176 PHE A O 1
ATOM 1384 N N . ARG A 1 177 ? 4.574 2.655 -15.134 1.00 96.38 177 ARG A N 1
ATOM 1385 C CA . ARG A 1 177 ? 5.332 3.442 -14.170 1.00 96.38 177 ARG A CA 1
ATOM 1386 C C . ARG A 1 177 ? 5.275 2.775 -12.793 1.00 96.38 177 ARG A C 1
ATOM 1388 O O . ARG A 1 177 ? 4.181 2.565 -12.264 1.00 96.38 177 ARG A O 1
ATOM 1395 N N . TYR A 1 178 ? 6.427 2.466 -12.197 1.00 92.06 178 TYR A N 1
ATOM 1396 C CA . TYR A 1 178 ? 6.459 1.899 -10.846 1.00 92.06 178 TYR A CA 1
ATOM 1397 C C . TYR A 1 178 ? 6.051 2.956 -9.804 1.00 92.06 178 TYR A C 1
ATOM 1399 O O . TYR A 1 178 ? 6.189 4.161 -10.020 1.00 92.06 178 TYR A O 1
ATOM 1407 N N . GLY A 1 179 ? 5.510 2.509 -8.671 1.00 87.75 179 GLY A N 1
ATOM 1408 C CA . GLY A 1 179 ? 4.933 3.351 -7.620 1.00 87.75 179 GLY A CA 1
ATOM 1409 C C . GLY A 1 179 ? 3.486 3.795 -7.884 1.00 87.75 179 GLY A C 1
ATOM 1410 O O . GLY A 1 179 ? 2.864 4.406 -7.009 1.00 87.75 179 GLY A O 1
ATOM 1411 N N . PHE A 1 180 ? 2.931 3.461 -9.052 1.00 94.38 180 PHE A N 1
ATOM 1412 C CA . PHE A 1 180 ? 1.544 3.724 -9.447 1.00 94.38 180 PHE A CA 1
ATOM 1413 C C . PHE A 1 180 ? 0.754 2.417 -9.522 1.00 94.38 180 PHE A C 1
ATOM 1415 O O . PHE A 1 180 ? 1.335 1.337 -9.514 1.00 94.38 180 PHE A O 1
ATOM 1422 N N . GLN A 1 181 ? -0.576 2.510 -9.588 1.00 95.44 181 GLN A N 1
ATOM 1423 C CA . GLN A 1 181 ? -1.436 1.328 -9.693 1.00 95.44 181 GLN A CA 1
ATOM 1424 C C . GLN A 1 181 ? -1.148 0.531 -10.974 1.00 95.44 181 GLN A C 1
ATOM 1426 O O . GLN A 1 181 ? -0.973 -0.680 -10.912 1.00 95.44 181 GLN A O 1
ATOM 1431 N N . GLY A 1 182 ? -1.040 1.208 -12.122 1.00 95.00 182 GLY A N 1
ATOM 1432 C CA . GLY A 1 182 ? -0.701 0.567 -13.393 1.00 95.00 182 GLY A CA 1
ATOM 1433 C C . GLY A 1 182 ? -1.638 -0.611 -13.712 1.00 95.00 182 GLY A C 1
ATOM 1434 O O . GLY A 1 182 ? -2.853 -0.416 -13.733 1.00 95.00 182 GLY A O 1
ATOM 1435 N N . PRO A 1 183 ? -1.107 -1.823 -13.957 1.00 96.06 183 PRO A N 1
ATOM 1436 C CA . PRO A 1 183 ? -1.904 -3.006 -14.262 1.00 96.06 183 PRO A CA 1
ATOM 1437 C C . PRO A 1 183 ? -2.399 -3.750 -13.009 1.00 96.06 183 PRO A C 1
ATOM 1439 O O . PRO A 1 183 ? -3.018 -4.800 -13.150 1.00 96.06 183 PRO A O 1
ATOM 1442 N N . CYS A 1 184 ? -2.098 -3.254 -11.807 1.00 95.44 184 CYS A N 1
ATOM 1443 C CA . CYS A 1 184 ? -2.374 -3.944 -10.555 1.00 95.44 184 CYS A CA 1
ATOM 1444 C C . CYS A 1 184 ? -3.827 -3.787 -10.084 1.00 95.44 184 CYS A C 1
ATOM 1446 O O . CYS A 1 184 ? -4.515 -2.819 -10.425 1.00 95.44 184 CYS A O 1
ATOM 1448 N N . GLY A 1 185 ? -4.265 -4.742 -9.257 1.00 93.19 185 GLY A N 1
ATOM 1449 C CA . GLY A 1 185 ? -5.589 -4.757 -8.637 1.00 93.19 185 GLY A CA 1
ATOM 1450 C C . GLY A 1 185 ? -5.854 -3.561 -7.717 1.00 93.19 185 GLY A C 1
ATOM 1451 O O . GLY A 1 185 ? -4.986 -2.720 -7.462 1.00 93.19 185 GLY A O 1
ATOM 1452 N N . ASN A 1 186 ? -7.084 -3.465 -7.208 1.00 95.12 186 ASN A N 1
ATOM 1453 C CA . ASN A 1 186 ? -7.454 -2.389 -6.288 1.00 95.12 186 ASN A CA 1
ATOM 1454 C C . ASN A 1 186 ? -6.551 -2.400 -5.040 1.00 95.12 186 ASN A C 1
ATOM 1456 O O . ASN A 1 186 ? -6.174 -3.460 -4.553 1.00 95.12 186 ASN A O 1
ATOM 1460 N N . GLY A 1 187 ? -6.161 -1.222 -4.549 1.00 92.06 187 GLY A N 1
ATOM 1461 C CA . GLY A 1 187 ? -5.252 -1.080 -3.406 1.00 92.06 187 GLY A CA 1
ATOM 1462 C C . GLY A 1 187 ? -3.790 -1.471 -3.675 1.00 92.06 187 GLY A C 1
ATOM 1463 O O . GLY A 1 187 ? -2.938 -1.263 -2.811 1.00 92.06 187 GLY A O 1
ATOM 1464 N N . MET A 1 188 ? -3.464 -1.982 -4.863 1.00 94.19 188 MET A N 1
ATOM 1465 C CA . MET A 1 188 ? -2.110 -2.391 -5.230 1.00 94.19 188 MET A CA 1
ATOM 1466 C C . MET A 1 188 ? -1.360 -1.293 -5.991 1.00 94.19 188 MET A C 1
ATOM 1468 O O . MET A 1 188 ? -1.941 -0.350 -6.537 1.00 94.19 188 MET A O 1
ATOM 1472 N N . LYS A 1 189 ? -0.035 -1.413 -6.017 1.00 93.25 189 LYS A N 1
ATOM 1473 C CA . LYS A 1 189 ? 0.887 -0.624 -6.831 1.00 93.25 189 LYS A CA 1
ATOM 1474 C C . LYS A 1 189 ? 1.892 -1.555 -7.496 1.00 93.25 189 LYS A C 1
ATOM 1476 O O . LYS A 1 189 ? 2.177 -2.641 -6.999 1.00 93.25 189 LYS A O 1
ATOM 1481 N N . LEU A 1 190 ? 2.443 -1.103 -8.613 1.00 93.00 190 LEU A N 1
ATOM 1482 C CA . LEU A 1 190 ? 3.550 -1.771 -9.271 1.00 93.00 190 LEU A CA 1
ATOM 1483 C C . LEU A 1 190 ? 4.859 -1.400 -8.576 1.00 93.00 190 LEU A C 1
ATOM 1485 O O . LEU A 1 190 ? 5.220 -0.225 -8.513 1.00 93.00 190 LEU A O 1
ATOM 1489 N N . PHE A 1 191 ? 5.587 -2.395 -8.101 1.00 91.06 191 PHE A N 1
ATOM 1490 C CA . PHE A 1 191 ? 6.920 -2.264 -7.530 1.00 91.06 191 PHE A CA 1
ATOM 1491 C C . PHE A 1 191 ? 7.957 -2.905 -8.443 1.00 91.06 191 PHE A C 1
ATOM 1493 O O . PHE A 1 191 ? 7.632 -3.669 -9.351 1.00 91.06 191 PHE A O 1
ATOM 1500 N N . ILE A 1 192 ? 9.219 -2.564 -8.211 1.00 90.75 192 ILE A N 1
ATOM 1501 C CA . ILE A 1 192 ? 10.353 -3.203 -8.873 1.00 90.75 192 ILE A CA 1
ATOM 1502 C C . ILE A 1 192 ? 10.481 -4.614 -8.286 1.00 90.75 192 ILE A C 1
ATOM 1504 O O . ILE A 1 192 ? 10.501 -4.753 -7.067 1.00 90.75 192 ILE A O 1
ATOM 1508 N N . LYS A 1 193 ? 10.542 -5.648 -9.135 1.00 86.69 193 LYS A N 1
ATOM 1509 C CA . LYS A 1 193 ? 10.586 -7.049 -8.682 1.00 86.69 193 LYS A CA 1
ATOM 1510 C C . LYS A 1 193 ? 11.843 -7.346 -7.855 1.00 86.69 193 LYS A C 1
ATOM 1512 O O . LYS A 1 193 ? 11.745 -7.928 -6.784 1.00 86.69 193 LYS A O 1
ATOM 1517 N N . GLU A 1 194 ? 13.001 -6.915 -8.352 1.00 86.44 194 GLU A N 1
ATOM 1518 C CA . GLU A 1 194 ? 14.331 -7.091 -7.749 1.00 86.44 194 GLU A CA 1
ATOM 1519 C C . GLU A 1 194 ? 15.212 -5.876 -8.096 1.00 86.44 194 GLU A C 1
ATOM 1521 O O . GLU A 1 194 ? 14.984 -5.224 -9.120 1.00 86.44 194 GLU A O 1
ATOM 1526 N N . HIS A 1 195 ? 16.221 -5.551 -7.282 1.00 83.25 195 HIS A N 1
ATOM 1527 C CA . HIS A 1 195 ? 17.112 -4.415 -7.553 1.00 83.25 195 HIS A CA 1
ATOM 1528 C C . HIS A 1 195 ? 17.764 -4.532 -8.945 1.00 83.25 195 HIS A C 1
ATOM 1530 O O . HIS A 1 195 ? 18.252 -5.593 -9.325 1.00 83.25 195 HIS A O 1
ATOM 1536 N N . GLY A 1 196 ? 17.740 -3.449 -9.730 1.00 84.12 196 GLY A N 1
ATOM 1537 C CA . GLY A 1 196 ? 18.231 -3.439 -11.118 1.00 84.12 196 GLY A CA 1
ATOM 1538 C C . GLY A 1 196 ? 17.349 -4.187 -12.131 1.00 84.12 196 GLY A C 1
ATOM 1539 O O . GLY A 1 196 ? 17.635 -4.171 -13.325 1.00 84.12 196 GLY A O 1
ATOM 1540 N N . SER A 1 197 ? 16.249 -4.811 -11.701 1.00 91.00 197 SER A N 1
ATOM 1541 C CA . SER A 1 197 ? 15.349 -5.528 -12.603 1.00 91.00 197 SER A CA 1
ATOM 1542 C C . SER A 1 197 ? 14.526 -4.572 -13.459 1.00 91.00 197 SER A C 1
ATOM 1544 O O . SER A 1 197 ? 13.996 -3.571 -12.969 1.00 91.00 197 SER A O 1
ATOM 1546 N N . ILE A 1 198 ? 14.343 -4.938 -14.728 1.00 96.19 198 ILE A N 1
ATOM 1547 C CA . ILE A 1 198 ? 13.397 -4.292 -15.647 1.00 96.19 198 ILE A CA 1
ATOM 1548 C C . ILE A 1 198 ? 11.947 -4.729 -15.402 1.00 96.19 198 ILE A C 1
ATOM 1550 O O . ILE A 1 198 ? 11.024 -4.117 -15.936 1.00 96.19 198 ILE A O 1
ATOM 1554 N N . TYR A 1 199 ? 11.733 -5.771 -14.595 1.00 96.38 199 TYR A N 1
ATOM 1555 C CA . TYR A 1 199 ? 10.417 -6.349 -14.351 1.00 96.38 199 TYR A CA 1
ATOM 1556 C C . TYR A 1 199 ? 9.730 -5.732 -13.137 1.00 96.38 199 TYR A C 1
ATOM 1558 O O . TYR A 1 199 ? 10.357 -5.405 -12.123 1.00 96.38 199 TYR A O 1
ATOM 1566 N N . GLY A 1 200 ? 8.414 -5.583 -13.253 1.00 93.88 200 GLY A N 1
ATOM 1567 C CA . GLY A 1 200 ? 7.548 -5.088 -12.196 1.00 93.88 200 GLY A CA 1
ATOM 1568 C C . GLY A 1 200 ? 6.702 -6.201 -11.589 1.00 93.88 200 GLY A C 1
ATOM 1569 O O . GLY A 1 200 ? 6.335 -7.157 -12.270 1.00 93.88 200 GLY A O 1
ATOM 1570 N N . GLN A 1 201 ? 6.359 -6.053 -10.315 1.00 94.06 201 GLN A N 1
ATOM 1571 C CA . GLN A 1 201 ? 5.441 -6.931 -9.591 1.00 94.06 201 GLN A CA 1
ATOM 1572 C C . GLN A 1 201 ? 4.375 -6.085 -8.891 1.00 94.06 201 GLN A C 1
ATOM 1574 O O . GLN A 1 201 ? 4.668 -5.005 -8.385 1.00 94.06 201 GLN A O 1
ATOM 1579 N N . CYS A 1 202 ? 3.140 -6.578 -8.847 1.00 93.56 202 CYS A N 1
ATOM 1580 C CA . CYS A 1 202 ? 2.079 -5.946 -8.073 1.00 93.56 202 CYS A CA 1
ATOM 1581 C C . CYS A 1 202 ? 2.164 -6.350 -6.600 1.00 93.56 202 CYS A C 1
ATOM 1583 O O . CYS A 1 202 ? 2.307 -7.528 -6.286 1.00 93.56 202 CYS A O 1
ATOM 1585 N N . ASP A 1 203 ? 2.045 -5.368 -5.713 1.00 91.31 203 ASP A N 1
ATOM 1586 C CA . ASP A 1 203 ? 2.058 -5.531 -4.254 1.00 91.31 203 ASP A CA 1
ATOM 1587 C C . ASP A 1 203 ? 1.134 -4.447 -3.643 1.00 91.31 203 ASP A C 1
ATOM 1589 O O . ASP A 1 203 ? 0.829 -3.451 -4.314 1.00 91.31 203 ASP A O 1
ATOM 1593 N N . CYS A 1 204 ? 0.627 -4.601 -2.417 1.00 89.19 204 CYS A N 1
ATOM 1594 C CA . CYS A 1 204 ? -0.209 -3.573 -1.779 1.00 89.19 204 CYS A CA 1
ATOM 1595 C C . CYS A 1 204 ? 0.635 -2.325 -1.610 1.00 89.19 204 CYS A C 1
ATOM 1597 O O . CYS A 1 204 ? 1.839 -2.344 -1.345 1.00 89.19 204 CYS A O 1
ATOM 1599 N N . ARG A 1 205 ? -0.049 -1.193 -1.693 1.00 85.94 205 ARG A N 1
ATOM 1600 C CA . ARG A 1 205 ? 0.532 0.068 -1.261 1.00 85.94 205 ARG A CA 1
ATOM 1601 C C . ARG A 1 205 ? 0.970 0.013 0.205 1.00 85.94 205 ARG A C 1
ATOM 1603 O O . ARG A 1 205 ? 0.319 -0.592 1.051 1.00 85.94 205 ARG A O 1
ATOM 1610 N N . LEU A 1 206 ? 2.045 0.739 0.479 1.00 79.75 206 LEU A N 1
ATOM 1611 C CA . LEU A 1 206 ? 2.519 1.032 1.821 1.00 79.75 206 LEU A CA 1
ATOM 1612 C C . LEU A 1 206 ? 1.978 2.408 2.227 1.00 79.75 206 LEU A C 1
ATOM 1614 O O . LEU A 1 206 ? 2.227 3.400 1.538 1.00 79.75 206 LEU A O 1
ATOM 1618 N N . ASP A 1 207 ? 1.216 2.461 3.312 1.00 78.88 207 ASP A N 1
ATOM 1619 C CA . ASP A 1 207 ? 0.795 3.687 3.993 1.00 78.88 207 ASP A CA 1
ATOM 1620 C C . ASP A 1 207 ? 0.739 3.434 5.514 1.00 78.88 207 ASP A C 1
ATOM 1622 O O . ASP A 1 207 ? 1.190 2.390 5.979 1.00 78.88 207 ASP A O 1
ATOM 1626 N N . ALA A 1 208 ? 0.240 4.391 6.305 1.00 78.12 208 ALA A N 1
ATOM 1627 C CA . ALA A 1 208 ? 0.185 4.260 7.764 1.00 78.12 208 ALA A CA 1
ATOM 1628 C C . ALA A 1 208 ? -0.755 3.137 8.252 1.00 78.12 208 ALA A C 1
ATOM 1630 O O . ALA A 1 208 ? -0.551 2.603 9.342 1.00 78.12 208 ALA A O 1
ATOM 1631 N N . ARG A 1 209 ? -1.764 2.758 7.454 1.00 85.88 209 ARG A N 1
ATOM 1632 C CA . ARG A 1 209 ? -2.752 1.731 7.797 1.00 85.88 209 ARG A CA 1
ATOM 1633 C C . ARG A 1 209 ? -2.523 0.502 6.935 1.00 85.88 209 ARG A C 1
ATOM 1635 O O . ARG A 1 209 ? -2.878 0.485 5.768 1.00 85.88 209 ARG A O 1
ATOM 1642 N N . MET A 1 210 ? -2.017 -0.561 7.546 1.00 85.44 210 MET A N 1
ATOM 1643 C CA . MET A 1 210 ? -1.712 -1.827 6.875 1.00 85.44 210 MET A CA 1
ATOM 1644 C C . MET A 1 210 ? -2.772 -2.252 5.835 1.00 85.44 210 MET A C 1
ATOM 1646 O O . MET A 1 210 ? -3.965 -2.309 6.137 1.00 85.44 210 MET A O 1
ATOM 1650 N N . TRP A 1 211 ? -2.319 -2.576 4.621 1.00 89.25 211 TRP A N 1
ATOM 1651 C CA . TRP A 1 211 ? -3.150 -3.111 3.540 1.00 89.25 211 TRP A CA 1
ATOM 1652 C C . TRP A 1 211 ? -2.906 -4.597 3.389 1.00 89.25 211 TRP A C 1
ATOM 1654 O O . TRP A 1 211 ? -1.777 -4.964 3.131 1.00 89.25 211 TRP A O 1
ATOM 1664 N N . ILE A 1 212 ? -3.936 -5.420 3.503 1.00 87.31 212 ILE A N 1
ATOM 1665 C CA . ILE A 1 212 ? -3.902 -6.874 3.432 1.00 87.31 212 ILE A CA 1
ATOM 1666 C C . ILE A 1 212 ? -4.319 -7.344 2.039 1.00 87.31 212 ILE A C 1
ATOM 1668 O O . ILE A 1 212 ? -5.333 -6.889 1.501 1.00 87.31 212 ILE A O 1
ATOM 1672 N N . TYR A 1 213 ? -3.548 -8.272 1.474 1.00 88.94 213 TYR A N 1
ATOM 1673 C CA . TYR A 1 213 ? -3.899 -8.934 0.223 1.00 88.94 213 TYR A CA 1
ATOM 1674 C C . TYR A 1 213 ? -5.030 -9.939 0.419 1.00 88.94 213 TYR A C 1
ATOM 1676 O O . TYR A 1 213 ? -4.964 -10.805 1.288 1.00 88.94 213 TYR A O 1
ATOM 1684 N N . HIS A 1 214 ? -6.047 -9.834 -0.422 1.00 90.94 214 HIS A N 1
ATOM 1685 C CA . HIS A 1 214 ? -7.180 -10.736 -0.482 1.00 90.94 214 HIS A CA 1
ATOM 1686 C C . HIS A 1 214 ? -7.113 -11.527 -1.787 1.00 90.94 214 HIS A C 1
ATOM 1688 O O . HIS A 1 214 ? -7.259 -10.967 -2.879 1.00 90.94 214 HIS A O 1
ATOM 1694 N N . GLU A 1 215 ? -6.854 -12.827 -1.659 1.00 86.81 215 GLU A N 1
ATOM 1695 C CA . GLU A 1 215 ? -6.557 -13.714 -2.783 1.00 86.81 215 GLU A CA 1
ATOM 1696 C C . GLU A 1 215 ? -7.740 -13.857 -3.744 1.00 86.81 215 GLU A C 1
ATOM 1698 O O . GLU A 1 215 ? -7.554 -13.726 -4.950 1.00 86.81 215 GLU A O 1
ATOM 1703 N N . GLU A 1 216 ? -8.962 -14.028 -3.232 1.00 89.12 216 GLU A N 1
ATOM 1704 C CA . GLU A 1 216 ? -10.148 -14.266 -4.069 1.00 89.12 216 GLU A CA 1
ATOM 1705 C C . GLU A 1 216 ? -10.436 -13.107 -5.033 1.00 89.12 216 GLU A C 1
ATOM 1707 O O . GLU A 1 216 ? -10.833 -13.317 -6.177 1.00 89.12 216 GLU A O 1
ATOM 1712 N N . SER A 1 217 ? -10.206 -11.869 -4.585 1.00 91.31 217 SER A N 1
ATOM 1713 C CA . SER A 1 217 ? -10.425 -10.665 -5.394 1.00 91.31 217 SER A CA 1
ATOM 1714 C C . SER A 1 217 ? -9.159 -10.152 -6.082 1.00 91.31 217 SER A C 1
ATOM 1716 O O . SER A 1 217 ? -9.230 -9.134 -6.770 1.00 91.31 217 SER A O 1
ATOM 1718 N N . LEU A 1 218 ? -8.003 -10.790 -5.853 1.00 89.88 218 LEU A N 1
ATOM 1719 C CA . LEU A 1 218 ? -6.686 -10.349 -6.332 1.00 89.88 218 LEU A CA 1
ATOM 1720 C C . LEU A 1 218 ? -6.439 -8.852 -6.060 1.00 89.88 218 LEU A C 1
ATOM 1722 O O . LEU A 1 218 ? -6.025 -8.087 -6.937 1.00 89.88 218 LEU A O 1
ATOM 1726 N N . ALA A 1 219 ? -6.767 -8.415 -4.844 1.00 92.44 219 ALA A N 1
ATOM 1727 C CA . ALA A 1 219 ? -6.774 -7.007 -4.469 1.00 92.44 219 ALA A CA 1
ATOM 1728 C C . ALA A 1 219 ? -6.292 -6.809 -3.034 1.00 92.44 219 ALA A C 1
ATOM 1730 O O . ALA A 1 219 ? -6.155 -7.747 -2.259 1.00 92.44 219 ALA A O 1
ATOM 1731 N N . CYS A 1 220 ? -6.048 -5.556 -2.690 1.00 92.94 220 CYS A N 1
ATOM 1732 C CA . CYS A 1 220 ? -5.567 -5.130 -1.396 1.00 92.94 220 CYS A CA 1
ATOM 1733 C C . CYS A 1 220 ? -6.595 -4.265 -0.692 1.00 92.94 220 CYS A C 1
ATOM 1735 O O . CYS A 1 220 ? -7.136 -3.325 -1.280 1.00 92.94 220 CYS A O 1
ATOM 1737 N N . TYR A 1 221 ? -6.783 -4.514 0.597 1.00 95.06 221 TYR A N 1
ATOM 1738 C CA . TYR A 1 221 ? -7.737 -3.789 1.425 1.00 95.06 221 TYR A CA 1
ATOM 1739 C C . TYR A 1 221 ? -7.114 -3.385 2.743 1.00 95.06 221 TYR A C 1
ATOM 1741 O O . TYR A 1 221 ? -6.255 -4.074 3.274 1.00 95.06 221 TYR A O 1
ATOM 1749 N N . LYS A 1 222 ? -7.562 -2.274 3.310 1.00 93.50 222 LYS A N 1
ATOM 1750 C CA . LYS A 1 222 ? -7.074 -1.835 4.614 1.00 93.50 222 LYS A CA 1
ATOM 1751 C C . LYS A 1 222 ? -7.525 -2.807 5.709 1.00 93.50 222 LYS A C 1
ATOM 1753 O O . LYS A 1 222 ? -8.676 -3.238 5.711 1.00 93.50 222 LYS A O 1
ATOM 1758 N N . ILE A 1 223 ? -6.656 -3.085 6.674 1.00 93.62 223 ILE A N 1
ATOM 1759 C CA . ILE A 1 223 ? -7.026 -3.796 7.903 1.00 93.62 223 ILE A CA 1
ATOM 1760 C C . ILE A 1 223 ? -8.187 -3.077 8.612 1.00 93.62 223 ILE A C 1
ATOM 1762 O O . ILE A 1 223 ? -8.234 -1.844 8.601 1.00 93.62 223 ILE A O 1
ATOM 1766 N N . PHE A 1 224 ? -9.123 -3.807 9.216 1.00 95.88 224 PHE A N 1
ATOM 1767 C CA . PHE A 1 224 ? -10.346 -3.280 9.843 1.00 95.88 224 PHE A CA 1
ATOM 1768 C C . PHE A 1 224 ? -11.273 -2.506 8.888 1.00 95.88 224 PHE A C 1
ATOM 1770 O O . PHE A 1 224 ? -12.000 -1.615 9.318 1.00 95.88 224 PHE A O 1
ATOM 1777 N N . SER A 1 225 ? -11.206 -2.780 7.583 1.00 95.75 225 SER A N 1
ATOM 1778 C CA . SER A 1 225 ? -12.220 -2.347 6.608 1.00 95.75 225 SER A CA 1
ATOM 1779 C C . SER A 1 225 ? -12.972 -3.565 6.090 1.00 95.75 225 SER A C 1
ATOM 1781 O O . SER A 1 225 ? -12.389 -4.648 6.036 1.00 95.75 225 SER A O 1
ATOM 1783 N N . GLN A 1 226 ? -14.230 -3.405 5.665 1.00 96.50 226 GLN A N 1
ATOM 1784 C CA . GLN A 1 226 ? -14.976 -4.514 5.054 1.00 96.50 226 GLN A CA 1
ATOM 1785 C C . GLN A 1 226 ? -14.203 -5.134 3.879 1.00 96.50 226 GLN A C 1
ATOM 1787 O O . GLN A 1 226 ? -14.074 -6.349 3.792 1.00 96.50 226 GLN A O 1
ATOM 1792 N N . GLY A 1 227 ? -13.629 -4.302 3.005 1.00 94.31 227 GLY A N 1
ATOM 1793 C CA . GLY A 1 227 ? -12.792 -4.765 1.903 1.00 94.31 227 GLY A CA 1
ATOM 1794 C C . GLY A 1 227 ? -13.489 -5.795 1.009 1.00 94.31 227 GLY A C 1
ATOM 1795 O O . GLY A 1 227 ? -14.564 -5.520 0.480 1.00 94.31 227 GLY A O 1
ATOM 1796 N N . GLY A 1 228 ? -12.856 -6.957 0.830 1.00 94.56 228 GLY A N 1
ATOM 1797 C CA . GLY A 1 228 ? -13.407 -8.100 0.095 1.00 94.56 228 GLY A CA 1
ATOM 1798 C C . GLY A 1 228 ? -14.310 -9.021 0.925 1.00 94.56 228 GLY A C 1
ATOM 1799 O O . GLY A 1 228 ? -14.808 -10.005 0.388 1.00 94.56 228 GLY A O 1
ATOM 1800 N N . CYS A 1 229 ? -14.524 -8.727 2.210 1.00 96.38 229 CYS A N 1
ATOM 1801 C CA . CYS A 1 229 ? -15.306 -9.568 3.109 1.00 96.38 229 CYS A CA 1
ATOM 1802 C C . CYS A 1 229 ? -16.818 -9.364 2.961 1.00 96.38 229 CYS A C 1
ATOM 1804 O O . CYS A 1 229 ? -17.306 -8.301 2.559 1.00 96.38 229 CYS A O 1
ATOM 1806 N N . SER A 1 230 ? -17.579 -10.386 3.357 1.00 96.81 230 SER A N 1
ATOM 1807 C CA . SER A 1 230 ? -19.036 -10.299 3.456 1.00 96.81 230 SER A CA 1
ATOM 1808 C C . SER A 1 230 ? -19.477 -9.248 4.482 1.00 96.81 230 SER A C 1
ATOM 1810 O O . SER A 1 230 ? -18.708 -8.831 5.351 1.00 96.81 230 SER A O 1
ATOM 1812 N N . GLU A 1 231 ? -20.742 -8.836 4.402 1.00 97.06 231 GLU A N 1
ATOM 1813 C CA . GLU A 1 231 ? -21.345 -7.955 5.403 1.00 97.06 231 GLU A CA 1
ATOM 1814 C C . GLU A 1 231 ? -21.163 -8.524 6.821 1.00 97.06 231 GLU A C 1
ATOM 1816 O O . GLU A 1 231 ? -21.211 -9.738 7.029 1.00 97.06 231 GLU A O 1
ATOM 1821 N N . GLY A 1 232 ? -20.897 -7.640 7.785 1.00 97.56 232 GLY A N 1
ATOM 1822 C CA . GLY A 1 232 ? -20.606 -8.020 9.168 1.00 97.56 232 GLY A CA 1
ATOM 1823 C C . GLY A 1 232 ? -19.146 -8.380 9.452 1.00 97.56 232 GLY A C 1
ATOM 1824 O O . GLY A 1 232 ? -18.787 -8.491 10.619 1.00 97.56 232 GLY A O 1
ATOM 1825 N N . ASN A 1 233 ? -18.292 -8.495 8.432 1.00 97.50 233 ASN A N 1
ATOM 1826 C CA . ASN A 1 233 ? -16.879 -8.846 8.581 1.00 97.50 233 ASN A CA 1
ATOM 1827 C C . ASN A 1 233 ? -15.949 -7.716 8.111 1.00 97.50 233 ASN A C 1
ATOM 1829 O O . ASN A 1 233 ? -16.345 -6.841 7.337 1.00 97.50 233 ASN A O 1
ATOM 1833 N N . TYR A 1 234 ? -14.695 -7.748 8.559 1.00 97.19 234 TYR A N 1
ATOM 1834 C CA . TYR A 1 234 ? -13.611 -6.926 8.022 1.00 97.19 234 TYR A CA 1
ATOM 1835 C C . TYR A 1 234 ? -12.358 -7.756 7.732 1.00 97.19 234 TYR A C 1
ATOM 1837 O O . TYR A 1 234 ? -12.189 -8.863 8.240 1.00 97.19 234 TYR A O 1
ATOM 1845 N N . MET A 1 235 ? -11.454 -7.183 6.940 1.00 94.75 235 MET A N 1
ATOM 1846 C CA . MET A 1 235 ? -10.122 -7.721 6.674 1.00 94.75 235 MET A CA 1
ATOM 1847 C C . MET A 1 235 ? -9.221 -7.570 7.906 1.00 94.75 235 MET A C 1
ATOM 1849 O O . MET A 1 235 ? -9.026 -6.454 8.390 1.00 94.75 235 MET A O 1
ATOM 1853 N N . ASP A 1 236 ? -8.631 -8.659 8.390 1.00 93.62 236 ASP A N 1
ATOM 1854 C CA . ASP A 1 236 ? -7.614 -8.661 9.451 1.00 93.62 236 ASP A CA 1
ATOM 1855 C C . ASP A 1 236 ? -6.630 -9.822 9.255 1.00 93.62 236 ASP A C 1
ATOM 1857 O O . ASP A 1 236 ? -6.725 -10.605 8.309 1.00 93.62 236 ASP A O 1
ATOM 1861 N N . LEU A 1 237 ? -5.637 -9.896 10.132 1.00 86.00 237 LEU A N 1
ATOM 1862 C CA . LEU A 1 237 ? -4.819 -11.071 10.328 1.00 86.00 237 LEU A CA 1
ATOM 1863 C C . LEU A 1 237 ? -5.519 -11.991 11.332 1.00 86.00 237 LEU A C 1
ATOM 1865 O O . LEU A 1 237 ? -5.733 -11.607 12.485 1.00 86.00 237 LEU A O 1
ATOM 1869 N N . THR A 1 238 ? -5.834 -13.205 10.893 1.00 82.19 238 THR A N 1
ATOM 1870 C CA . THR A 1 238 ? -6.344 -14.301 11.725 1.00 82.19 238 THR A CA 1
ATOM 1871 C C . THR A 1 238 ? -5.370 -14.643 12.860 1.00 82.19 238 THR A C 1
ATOM 1873 O O . THR A 1 238 ? -4.241 -14.149 12.912 1.00 82.19 238 THR A O 1
ATOM 1876 N N . GLU A 1 239 ? -5.782 -15.503 13.795 1.00 82.19 239 GLU A N 1
ATOM 1877 C CA . GLU A 1 239 ? -4.937 -15.902 14.935 1.00 82.19 239 GLU A CA 1
ATOM 1878 C C . GLU A 1 239 ? -3.603 -16.540 14.509 1.00 82.19 239 GLU A C 1
ATOM 1880 O O . GLU A 1 239 ? -2.589 -16.354 15.180 1.00 82.19 239 GLU A O 1
ATOM 1885 N N . ASP A 1 240 ? -3.568 -17.225 13.362 1.00 80.56 240 ASP A N 1
ATOM 1886 C CA . ASP A 1 240 ? -2.352 -17.778 12.753 1.00 80.56 240 ASP A CA 1
ATOM 1887 C C . ASP A 1 240 ? -1.560 -16.757 11.913 1.00 80.56 240 ASP A C 1
ATOM 1889 O O . ASP A 1 240 ? -0.594 -17.112 11.236 1.00 80.56 240 ASP A O 1
ATOM 1893 N N . GLY A 1 241 ? -1.942 -15.478 11.968 1.00 80.19 241 GLY A N 1
ATOM 1894 C CA . GLY A 1 241 ? -1.252 -14.368 11.317 1.00 80.19 241 GLY A CA 1
ATOM 1895 C C . GLY A 1 241 ? -1.481 -14.278 9.810 1.00 80.19 241 GLY A C 1
ATOM 1896 O O . GLY A 1 241 ? -0.716 -13.591 9.129 1.00 80.19 241 GLY A O 1
ATOM 1897 N N . LYS A 1 242 ? -2.496 -14.962 9.270 1.00 82.75 242 LYS A N 1
ATOM 1898 C CA . LYS A 1 242 ? -2.804 -14.948 7.837 1.00 82.75 242 LYS A CA 1
ATOM 1899 C C . LYS A 1 242 ? -3.852 -13.889 7.494 1.00 82.75 242 LYS A C 1
ATOM 1901 O O . LYS A 1 242 ? -4.741 -13.629 8.297 1.00 82.75 242 LYS A O 1
ATOM 1906 N N . PRO A 1 243 ? -3.787 -13.293 6.295 1.00 85.81 243 PRO A N 1
ATOM 1907 C CA . PRO A 1 243 ? -4.896 -12.527 5.740 1.00 85.81 243 PRO A CA 1
ATOM 1908 C C . PRO A 1 243 ? -6.220 -13.292 5.809 1.00 85.81 243 PRO A C 1
ATOM 1910 O O . PRO A 1 243 ? -6.296 -14.427 5.340 1.00 85.81 243 PRO A O 1
ATOM 1913 N N . GLY A 1 244 ? -7.266 -12.671 6.346 1.00 88.94 244 GLY A N 1
ATOM 1914 C CA . GLY A 1 244 ? -8.592 -13.274 6.367 1.00 88.94 244 GLY A CA 1
ATOM 1915 C C . GLY A 1 244 ? -9.701 -12.299 6.735 1.00 88.94 244 GLY A C 1
ATOM 1916 O O . GLY A 1 244 ? -9.462 -11.154 7.119 1.00 88.94 244 GLY A O 1
ATOM 1917 N N . CYS A 1 245 ? -10.932 -12.785 6.606 1.00 94.88 245 CYS A N 1
ATOM 1918 C CA . CYS A 1 245 ? -12.124 -12.090 7.063 1.00 94.88 245 CYS A CA 1
ATOM 1919 C C . CYS A 1 245 ? -12.455 -12.521 8.486 1.00 94.88 245 CYS A C 1
ATOM 1921 O O . CYS A 1 245 ? -12.585 -13.714 8.760 1.00 94.88 245 CYS A O 1
ATOM 1923 N N . VAL A 1 246 ? -12.613 -11.550 9.378 1.00 95.19 246 VAL A N 1
ATOM 1924 C CA . VAL A 1 246 ? -13.023 -11.784 10.764 1.00 95.19 246 VAL A CA 1
ATOM 1925 C C . VAL A 1 246 ? -14.257 -10.955 11.092 1.00 95.19 246 VAL A C 1
ATOM 1927 O O . VAL A 1 246 ? -14.515 -9.928 10.457 1.00 95.19 246 VAL A O 1
ATOM 1930 N N . GLU A 1 247 ? -15.016 -11.408 12.085 1.00 97.38 247 GLU A N 1
ATOM 1931 C CA . GLU A 1 247 ? -16.229 -10.727 12.526 1.00 97.38 247 GLU A CA 1
ATOM 1932 C C . GLU A 1 247 ? -15.918 -9.306 13.001 1.00 97.38 247 GLU A C 1
ATOM 1934 O O . GLU A 1 247 ? -15.019 -9.077 13.815 1.00 97.38 247 GLU A O 1
ATOM 1939 N N . ASN A 1 248 ? -16.687 -8.339 12.498 1.00 97.56 248 ASN A N 1
ATOM 1940 C CA . ASN A 1 248 ? -16.652 -6.974 12.982 1.00 97.56 248 ASN A CA 1
ATOM 1941 C C . ASN A 1 248 ? -17.616 -6.839 14.173 1.00 97.56 248 ASN A C 1
ATOM 1943 O O . ASN A 1 248 ? -18.824 -6.697 13.964 1.00 97.56 248 ASN A O 1
ATOM 1947 N N . PRO A 1 249 ? -17.124 -6.762 15.424 1.00 97.81 249 PRO A N 1
ATOM 1948 C CA . PRO A 1 249 ? -17.990 -6.608 16.595 1.00 97.81 249 PRO A CA 1
ATOM 1949 C C . PRO A 1 249 ? -18.746 -5.268 16.620 1.00 97.81 249 PRO A C 1
ATOM 1951 O O . PRO A 1 249 ? -19.608 -5.064 17.471 1.00 97.81 249 PRO A O 1
ATOM 1954 N N . CYS A 1 250 ? -18.403 -4.345 15.720 1.00 97.81 250 CYS A N 1
ATOM 1955 C CA . CYS A 1 250 ? -19.031 -3.045 15.532 1.00 97.81 250 CYS A CA 1
ATOM 1956 C C . CYS A 1 250 ? -19.770 -2.941 14.188 1.00 97.81 250 CYS A C 1
ATOM 1958 O O . CYS A 1 250 ? -20.025 -1.833 13.717 1.00 97.81 250 CYS A O 1
ATOM 1960 N N . ALA A 1 251 ? -20.123 -4.071 13.561 1.00 97.31 251 ALA A N 1
ATOM 1961 C CA . ALA A 1 251 ? -20.806 -4.101 12.267 1.00 97.31 251 ALA A CA 1
ATOM 1962 C C . ALA A 1 251 ? -22.094 -3.265 12.246 1.00 97.31 251 ALA A C 1
ATOM 1964 O O . ALA A 1 251 ? -22.365 -2.580 11.263 1.00 97.31 251 ALA A O 1
ATOM 1965 N N . ALA A 1 252 ? -22.844 -3.254 13.353 1.00 97.44 252 ALA A N 1
ATOM 1966 C CA . ALA A 1 252 ? -24.067 -2.464 13.491 1.00 97.44 252 ALA A C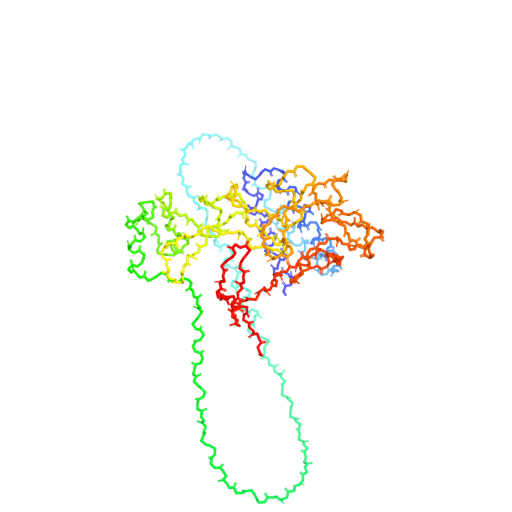A 1
ATOM 1967 C C . ALA A 1 252 ? -23.837 -0.942 13.387 1.00 97.44 252 ALA A C 1
ATOM 1969 O O . ALA A 1 252 ? -24.771 -0.202 13.089 1.00 97.44 252 ALA A O 1
ATOM 1970 N N . ASN A 1 253 ? -22.612 -0.463 13.630 1.00 97.19 253 ASN A N 1
ATOM 1971 C CA . ASN A 1 253 ? -22.249 0.949 13.501 1.00 97.19 253 ASN A CA 1
ATOM 1972 C C . ASN A 1 253 ? -21.755 1.304 12.089 1.00 97.19 253 ASN A C 1
ATOM 1974 O O . ASN A 1 253 ? -21.869 2.457 11.675 1.00 97.19 253 ASN A O 1
ATOM 1978 N N . GLY A 1 254 ? -21.200 0.332 11.359 1.00 94.75 254 GLY A N 1
ATOM 1979 C CA . GLY A 1 254 ? -20.694 0.501 10.000 1.00 94.75 254 GLY A CA 1
ATOM 1980 C C . GLY A 1 254 ? -19.399 -0.268 9.726 1.00 94.75 254 GLY A C 1
ATOM 1981 O O . GLY A 1 254 ? -18.861 -0.984 10.569 1.00 94.75 254 GLY A O 1
ATOM 1982 N N . THR A 1 255 ? -18.871 -0.089 8.517 1.00 92.50 255 THR A N 1
ATOM 1983 C CA . THR A 1 255 ? -17.774 -0.896 7.947 1.00 92.50 255 THR A CA 1
ATOM 1984 C C . THR A 1 255 ? -16.364 -0.401 8.281 1.00 92.50 255 THR A C 1
ATOM 1986 O O . THR A 1 255 ? -15.392 -1.105 8.026 1.00 92.50 255 THR A O 1
ATOM 1989 N N . GLU A 1 256 ? -16.250 0.798 8.856 1.00 93.62 256 GLU A N 1
ATOM 1990 C CA . GLU A 1 256 ? -14.990 1.445 9.268 1.00 93.62 256 GLU A CA 1
ATOM 1991 C C . GLU A 1 256 ? -14.969 1.710 10.785 1.00 93.62 256 GLU A C 1
ATOM 1993 O O . GLU A 1 256 ? -14.388 2.689 11.263 1.00 93.62 256 GLU A O 1
ATOM 1998 N N . PHE A 1 257 ? -15.663 0.861 11.547 1.00 96.19 257 PHE A N 1
ATOM 1999 C CA . PHE A 1 257 ? -15.697 0.907 13.004 1.00 96.19 257 PHE A CA 1
ATOM 2000 C C . PHE A 1 257 ? -14.821 -0.188 13.604 1.00 96.19 257 PHE A C 1
ATOM 2002 O O . PHE A 1 257 ? -14.807 -1.323 13.135 1.00 96.19 257 PHE A O 1
ATOM 2009 N N . TYR A 1 258 ? -14.126 0.162 14.681 1.00 96.25 258 TYR A N 1
ATOM 2010 C CA . TYR A 1 258 ? -13.275 -0.739 15.443 1.00 96.25 258 TYR A CA 1
ATOM 2011 C C . TYR A 1 258 ? -13.636 -0.670 16.929 1.00 96.25 258 TYR A C 1
ATOM 2013 O O . TYR A 1 258 ? -13.978 0.396 17.450 1.00 96.25 258 TYR A O 1
ATOM 2021 N N . LYS A 1 259 ? -13.557 -1.810 17.626 1.00 97.56 259 LYS A N 1
ATOM 2022 C CA . LYS A 1 259 ? -13.847 -1.895 19.062 1.00 97.56 259 LYS A CA 1
ATOM 2023 C C . LYS A 1 259 ? -12.600 -1.556 19.870 1.00 97.56 259 LYS A C 1
ATOM 2025 O O . LYS A 1 259 ? -11.773 -2.422 20.152 1.00 97.56 259 LYS A O 1
ATOM 2030 N N . LEU A 1 260 ? -12.475 -0.296 20.275 1.00 96.62 260 LEU A N 1
ATOM 2031 C CA . LEU A 1 260 ? -11.369 0.180 21.100 1.00 96.62 260 LEU A CA 1
ATOM 2032 C C . LEU A 1 260 ? -11.829 0.299 22.558 1.00 96.62 260 LEU A C 1
ATOM 2034 O O . LEU A 1 260 ? -12.770 1.020 22.865 1.00 96.62 260 LEU A O 1
ATOM 2038 N N . ARG A 1 261 ? -11.170 -0.426 23.474 1.00 96.00 261 ARG A N 1
ATOM 2039 C CA . ARG A 1 261 ? -11.485 -0.417 24.923 1.00 96.00 261 ARG A CA 1
ATOM 2040 C C . ARG A 1 261 ? -12.969 -0.687 25.235 1.00 96.00 261 ARG A C 1
ATOM 2042 O O . ARG A 1 261 ? -13.533 -0.118 26.159 1.00 96.00 261 ARG A O 1
ATOM 2049 N N . GLY A 1 262 ? -13.593 -1.573 24.458 1.00 96.56 262 GLY A N 1
ATOM 2050 C CA . GLY A 1 262 ? -14.990 -1.975 24.640 1.00 96.56 262 GLY A CA 1
ATOM 2051 C C . GLY A 1 262 ? -16.015 -1.117 23.897 1.00 96.56 262 GLY A C 1
ATOM 2052 O O . GLY A 1 262 ? -17.143 -1.575 23.734 1.00 96.56 262 GLY A O 1
ATOM 2053 N N . VAL A 1 263 ? -15.622 0.048 23.382 1.00 97.38 263 VAL A N 1
ATOM 2054 C CA . VAL A 1 263 ? -16.509 0.995 22.699 1.00 97.38 263 VAL A CA 1
ATOM 2055 C C . VAL A 1 263 ? -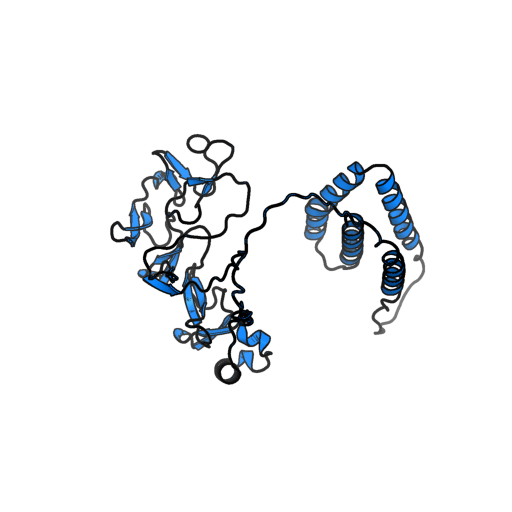16.256 0.947 21.193 1.00 97.38 263 VAL A C 1
ATOM 2057 O O . VAL A 1 263 ? -15.113 0.883 20.734 1.00 97.38 263 VAL A O 1
ATOM 2060 N N . CYS A 1 264 ? -17.335 0.946 20.412 1.00 97.88 264 CYS A N 1
ATOM 2061 C CA . CYS A 1 264 ? -17.265 0.992 18.957 1.00 97.88 264 CYS A CA 1
ATOM 2062 C C . CYS A 1 264 ? -17.030 2.420 18.485 1.00 97.88 264 CYS A C 1
ATOM 2064 O O . CYS A 1 264 ? -17.813 3.318 18.789 1.00 97.88 264 CYS A O 1
ATOM 2066 N N . ALA A 1 265 ? -15.969 2.629 17.713 1.00 96.25 265 ALA A N 1
ATOM 2067 C CA . ALA A 1 265 ? -15.621 3.954 17.237 1.00 96.25 265 ALA A CA 1
ATOM 2068 C C . ALA A 1 265 ? -15.080 3.931 15.809 1.00 96.25 265 ALA A C 1
ATOM 2070 O O . ALA A 1 265 ? -14.459 2.961 15.371 1.00 96.25 265 ALA A O 1
ATOM 2071 N N . GLN A 1 266 ? -15.357 5.009 15.079 1.00 95.75 266 GLN A N 1
ATOM 2072 C CA . GLN A 1 266 ? -14.996 5.122 13.675 1.00 95.75 266 GLN A CA 1
ATOM 2073 C C . GLN A 1 266 ? -13.515 5.479 13.526 1.00 95.75 266 GLN A C 1
ATOM 2075 O O . GLN A 1 266 ? -13.028 6.439 14.126 1.00 95.75 266 GLN A O 1
ATOM 2080 N N . ILE A 1 267 ? -12.809 4.725 12.688 1.00 94.06 267 ILE A N 1
ATOM 2081 C CA . ILE A 1 267 ? -11.407 4.984 12.360 1.00 94.06 267 ILE A CA 1
ATOM 2082 C C . ILE A 1 267 ? -11.283 6.335 11.632 1.00 94.06 267 ILE A C 1
ATOM 2084 O O . ILE A 1 267 ? -12.077 6.671 10.753 1.00 94.06 267 ILE A O 1
ATOM 2088 N N . GLY A 1 268 ? -10.266 7.116 11.992 1.00 90.62 268 GLY A N 1
ATOM 2089 C CA . GLY A 1 268 ? -9.973 8.445 11.454 1.00 90.62 268 GLY A CA 1
ATOM 2090 C C . GLY A 1 268 ? -10.873 9.558 11.998 1.00 90.62 268 GLY A C 1
ATOM 2091 O O . GLY A 1 268 ? -10.839 10.674 11.477 1.00 90.62 268 GLY A O 1
ATOM 2092 N N . LYS A 1 269 ? -11.703 9.278 13.012 1.00 92.12 269 LYS A N 1
ATOM 2093 C CA . LYS A 1 269 ? -12.612 10.252 13.631 1.00 92.12 269 LYS A CA 1
ATOM 2094 C C . LYS A 1 269 ? -12.297 10.454 15.117 1.00 92.12 269 LYS A C 1
ATOM 2096 O O . LYS A 1 269 ? -11.763 9.546 15.760 1.00 92.12 269 LYS A O 1
ATOM 2101 N N . PRO A 1 270 ? -12.596 11.644 15.669 1.00 92.44 270 PRO A N 1
ATOM 2102 C CA . PRO A 1 270 ? -12.551 11.854 17.108 1.00 92.44 270 PRO A CA 1
ATOM 2103 C C . PRO A 1 270 ? -13.653 11.041 17.795 1.00 92.44 270 PRO A C 1
ATOM 2105 O O . PRO A 1 270 ? -14.728 10.824 17.234 1.00 92.44 270 PRO A O 1
ATOM 2108 N N . ASN A 1 271 ? -13.383 10.606 19.021 1.00 94.38 271 ASN A N 1
ATOM 2109 C CA . ASN A 1 271 ? -14.362 9.963 19.890 1.00 94.38 271 ASN A CA 1
ATOM 2110 C C . ASN A 1 271 ? -14.051 10.353 21.341 1.00 94.38 271 ASN A C 1
ATOM 2112 O O . ASN A 1 271 ? -13.091 9.847 21.915 1.00 94.38 271 ASN A O 1
ATOM 2116 N N . GLU A 1 272 ? -14.845 11.255 21.918 1.00 93.75 272 GLU A N 1
ATOM 2117 C CA . GLU A 1 272 ? -14.585 11.838 23.246 1.00 93.75 272 GLU A CA 1
ATOM 2118 C C . GLU A 1 272 ? -14.733 10.834 24.401 1.00 93.75 272 GLU A C 1
ATOM 2120 O O . GLU A 1 272 ? -14.152 11.029 25.468 1.00 93.75 272 GLU A O 1
ATOM 2125 N N . GLU A 1 273 ? -15.471 9.740 24.189 1.00 94.88 273 GLU A N 1
ATOM 2126 C CA . GLU A 1 273 ? -15.652 8.684 25.189 1.00 94.88 273 GLU A CA 1
ATOM 2127 C C . GLU A 1 273 ? -14.349 7.899 25.417 1.00 94.88 273 GLU A C 1
ATOM 2129 O O . GLU A 1 273 ? -14.021 7.533 26.546 1.00 94.88 273 GLU A O 1
ATOM 2134 N N . ILE A 1 274 ? -13.569 7.677 24.354 1.00 95.75 274 ILE A N 1
ATOM 2135 C CA . ILE A 1 274 ? -12.355 6.845 24.395 1.00 95.75 274 ILE A CA 1
ATOM 2136 C C . ILE A 1 274 ? -11.074 7.690 24.348 1.00 95.75 274 ILE A C 1
ATOM 2138 O O . ILE A 1 274 ? -10.065 7.355 24.984 1.00 95.75 274 ILE A O 1
ATOM 2142 N N . CYS A 1 275 ? -11.101 8.771 23.573 1.00 94.56 275 CYS A N 1
ATOM 2143 C CA . CYS A 1 275 ? -9.954 9.577 23.189 1.00 94.56 275 CYS A CA 1
ATOM 2144 C C . CYS A 1 275 ? -10.105 11.009 23.729 1.00 94.56 275 CYS A C 1
ATOM 2146 O O . CYS A 1 275 ? -11.039 11.728 23.389 1.00 94.56 275 CYS A O 1
ATOM 2148 N N . LYS A 1 276 ? -9.166 11.436 24.584 1.00 93.19 276 LYS A N 1
ATOM 2149 C CA . LYS A 1 276 ? -9.136 12.787 25.180 1.00 93.19 276 LYS A CA 1
ATOM 2150 C C . LYS A 1 276 ? -8.343 13.770 24.311 1.00 93.19 276 LYS A C 1
ATOM 2152 O O . LYS A 1 276 ? -7.641 13.360 23.389 1.00 93.19 276 LYS A O 1
ATOM 2157 N N . ASP A 1 277 ? -8.397 15.059 24.632 1.00 89.06 277 ASP A N 1
ATOM 2158 C CA . ASP A 1 277 ? -7.524 16.095 24.054 1.00 89.06 277 ASP A CA 1
ATOM 2159 C C . ASP A 1 277 ? -7.611 16.231 22.519 1.00 89.06 277 ASP A C 1
ATOM 2161 O O . ASP A 1 277 ? -6.585 16.388 21.854 1.00 89.06 277 ASP A O 1
ATOM 2165 N N . ASN A 1 278 ? -8.813 16.137 21.936 1.00 84.38 278 ASN A N 1
ATOM 2166 C CA . ASN A 1 278 ? -9.023 16.183 20.478 1.00 84.38 278 ASN A CA 1
ATOM 2167 C C . ASN A 1 278 ? -8.205 15.136 19.695 1.00 84.38 278 ASN A C 1
ATOM 2169 O O . ASN A 1 278 ? -7.836 15.360 18.539 1.00 84.38 278 ASN A O 1
ATOM 2173 N N . SER A 1 279 ? -7.896 13.996 20.318 1.00 92.00 279 SER A N 1
ATOM 2174 C CA . SER A 1 279 ? -7.274 12.880 19.610 1.00 92.00 279 SER A CA 1
ATOM 2175 C C . SER A 1 279 ? -8.276 12.153 18.713 1.00 92.00 279 SER A C 1
ATOM 2177 O O . SER A 1 279 ? -9.480 12.114 18.974 1.00 92.00 279 SER A O 1
ATOM 2179 N N . VAL A 1 280 ? -7.760 11.591 17.626 1.00 92.62 280 VAL A N 1
ATOM 2180 C CA . VAL A 1 280 ? -8.510 10.767 16.675 1.00 92.62 280 VAL A CA 1
ATOM 2181 C C . VAL A 1 280 ? -8.072 9.319 16.810 1.00 92.62 280 VAL A C 1
ATOM 2183 O O . VAL A 1 280 ? -6.942 9.043 17.208 1.00 92.62 280 VAL A O 1
ATOM 2186 N N . ILE A 1 281 ? -8.960 8.388 16.482 1.00 93.38 281 ILE A N 1
ATOM 2187 C CA . ILE A 1 281 ? -8.611 6.967 16.445 1.00 93.38 281 ILE A CA 1
ATOM 2188 C C . ILE A 1 281 ? -7.918 6.686 15.122 1.00 93.38 281 ILE A C 1
ATOM 2190 O O . ILE A 1 281 ? -8.560 6.736 14.078 1.00 93.38 281 ILE A O 1
ATOM 2194 N N . ASP A 1 282 ? -6.627 6.388 15.145 1.00 92.75 282 ASP A N 1
ATOM 2195 C CA . ASP A 1 282 ? -5.860 6.119 13.929 1.00 92.75 282 ASP A CA 1
ATOM 2196 C C . ASP A 1 282 ? -4.716 5.133 14.198 1.00 92.75 282 ASP A C 1
ATOM 2198 O O . ASP A 1 282 ? -4.487 4.689 15.325 1.00 92.75 282 ASP A O 1
ATOM 2202 N N . PHE A 1 283 ? -4.000 4.754 13.148 1.00 88.75 283 PHE A N 1
ATOM 2203 C CA . PHE A 1 283 ? -2.925 3.779 13.221 1.00 88.75 283 PHE A CA 1
ATOM 2204 C C . PHE A 1 283 ? -1.624 4.448 13.641 1.00 88.75 283 PHE A C 1
ATOM 2206 O O . PHE A 1 283 ? -1.074 5.307 12.953 1.00 88.75 283 PHE A O 1
ATOM 2213 N N . ILE A 1 284 ? -1.106 4.005 14.785 1.00 84.56 284 ILE A N 1
ATOM 2214 C CA . ILE A 1 284 ? 0.252 4.333 15.201 1.00 84.56 284 ILE A CA 1
ATOM 2215 C C . ILE A 1 284 ? 1.217 3.462 14.387 1.00 84.56 284 ILE A C 1
ATOM 2217 O O . ILE A 1 284 ? 0.992 2.252 14.264 1.00 84.56 284 ILE A O 1
ATOM 2221 N N . PRO A 1 285 ? 2.334 4.031 13.908 1.00 74.31 285 PRO A N 1
ATOM 2222 C CA . PRO A 1 285 ? 3.453 3.287 13.379 1.00 74.31 285 PRO A CA 1
ATOM 2223 C C . PRO A 1 285 ? 3.755 2.038 14.187 1.00 74.31 285 PRO A C 1
ATOM 2225 O O . PRO A 1 285 ? 3.903 2.090 15.407 1.00 74.31 285 PRO A O 1
ATOM 2228 N N . LYS A 1 286 ? 3.893 0.905 13.499 1.00 71.50 286 LYS A N 1
ATOM 2229 C CA . LYS A 1 286 ? 4.243 -0.384 14.118 1.00 71.50 286 LYS A CA 1
ATOM 2230 C C . LYS A 1 286 ? 3.168 -1.007 15.007 1.00 71.50 286 LYS A C 1
ATOM 2232 O O . LYS A 1 286 ? 3.414 -2.075 15.562 1.00 71.50 286 LYS A O 1
ATOM 2237 N N . LYS A 1 287 ? 1.978 -0.413 15.106 1.00 82.06 287 LYS A N 1
ATOM 2238 C CA . LYS A 1 287 ? 0.824 -1.054 15.737 1.00 82.06 287 LYS A CA 1
ATOM 2239 C C . LYS A 1 287 ? -0.134 -1.577 14.676 1.00 82.06 287 LYS A C 1
ATOM 2241 O O . LYS A 1 287 ? -0.524 -0.857 13.764 1.00 82.06 287 LYS A O 1
ATOM 2246 N N . ARG A 1 288 ? -0.536 -2.841 14.830 1.00 85.19 288 ARG A N 1
ATOM 2247 C CA . ARG A 1 288 ? -1.591 -3.445 14.007 1.00 85.19 288 ARG A CA 1
ATOM 2248 C C . ARG A 1 288 ? -2.931 -2.760 14.263 1.00 85.19 288 ARG A C 1
ATOM 2250 O O . ARG A 1 288 ? -3.632 -2.434 13.320 1.00 85.19 288 ARG A O 1
ATOM 2257 N N . THR A 1 289 ? -3.275 -2.563 15.533 1.00 91.56 289 THR A N 1
ATOM 2258 C CA . THR A 1 289 ? -4.558 -2.005 15.974 1.00 91.56 289 THR A CA 1
ATOM 2259 C C . THR A 1 289 ? -4.503 -0.481 16.055 1.00 91.56 289 THR A C 1
ATOM 2261 O O . THR A 1 289 ? -3.476 0.050 16.496 1.00 91.56 289 THR A O 1
ATOM 2264 N N . PRO A 1 290 ? -5.589 0.228 15.704 1.00 93.88 290 PRO A N 1
ATOM 2265 C CA . PRO A 1 290 ? -5.651 1.670 15.885 1.00 93.88 290 PRO A CA 1
ATOM 2266 C C . PRO A 1 290 ? -5.670 2.037 17.376 1.00 93.88 290 PRO A C 1
ATOM 2268 O O . PRO A 1 290 ? -6.016 1.226 18.239 1.00 93.88 290 PRO A O 1
ATOM 2271 N N . ASP A 1 291 ? -5.289 3.272 17.677 1.00 94.94 291 ASP A N 1
ATOM 2272 C CA . ASP A 1 291 ? -5.233 3.838 19.025 1.00 94.94 291 ASP A CA 1
ATOM 2273 C C . ASP A 1 291 ? -5.556 5.340 18.959 1.00 94.94 291 ASP A C 1
ATOM 2275 O O . ASP A 1 291 ? -5.671 5.918 17.877 1.00 94.94 291 ASP A O 1
ATOM 2279 N N . CYS A 1 292 ? -5.700 5.993 20.109 1.00 95.19 292 CYS A N 1
ATOM 2280 C CA . CYS A 1 292 ? -5.901 7.441 20.143 1.00 95.19 292 CYS A CA 1
ATOM 2281 C C . CYS A 1 292 ? -4.587 8.168 19.803 1.00 95.19 292 CYS A C 1
ATOM 2283 O O . CYS A 1 292 ? -3.616 8.072 20.558 1.00 95.19 292 CYS A O 1
ATOM 2285 N N . ILE A 1 293 ? -4.563 8.938 18.712 1.00 91.88 293 ILE A N 1
ATOM 2286 C CA . ILE A 1 293 ? -3.428 9.782 18.317 1.00 91.88 293 ILE A CA 1
ATOM 2287 C C . ILE A 1 293 ? -3.800 11.263 18.356 1.00 91.88 293 ILE A C 1
ATOM 2289 O O . ILE A 1 293 ? -4.888 11.668 17.946 1.00 91.88 293 ILE A O 1
ATOM 2293 N N . LYS A 1 294 ? -2.889 12.105 18.846 1.00 89.69 294 LYS A N 1
ATOM 2294 C CA . LYS A 1 294 ? -3.049 13.560 18.745 1.00 89.69 294 LYS A CA 1
ATOM 2295 C C . LYS A 1 294 ? -2.773 13.959 17.296 1.00 89.69 294 LYS A C 1
ATOM 2297 O O . LYS A 1 294 ? -1.751 13.570 16.745 1.00 89.69 294 LYS A O 1
ATOM 2302 N N . THR A 1 295 ? -3.638 14.767 16.692 1.00 74.19 295 THR A N 1
ATOM 2303 C CA . THR A 1 295 ? -3.537 15.247 15.295 1.00 74.19 295 THR A CA 1
ATOM 2304 C C . THR A 1 295 ? -2.356 16.198 15.029 1.00 74.19 295 THR A C 1
ATOM 2306 O O . THR A 1 295 ? -2.277 16.829 13.977 1.00 74.19 295 THR A O 1
ATOM 2309 N N . GLN A 1 296 ? -1.404 16.302 15.958 1.00 57.28 296 GLN A N 1
ATOM 2310 C CA . GLN A 1 296 ? -0.218 17.142 15.836 1.00 57.28 296 GLN A CA 1
ATOM 2311 C C . GLN A 1 296 ? 0.906 16.386 15.116 1.00 57.28 296 GLN A C 1
ATOM 2313 O O . GLN A 1 296 ? 1.817 15.860 15.747 1.00 57.28 296 GLN A O 1
ATOM 2318 N N . GLY A 1 297 ? 0.851 16.359 13.784 1.00 50.72 297 GLY A N 1
ATOM 2319 C CA . GLY A 1 297 ? 1.993 15.993 12.943 1.00 50.72 297 GLY A CA 1
ATOM 2320 C C . GLY A 1 297 ? 1.735 14.827 11.995 1.00 50.72 297 GLY A C 1
ATOM 2321 O O . GLY A 1 297 ? 1.043 13.868 12.317 1.00 50.72 297 GLY A O 1
ATOM 2322 N N . ILE A 1 298 ? 2.302 14.941 10.794 1.00 42.12 298 ILE A N 1
ATOM 2323 C CA . ILE A 1 298 ? 2.290 13.913 9.750 1.00 42.12 298 ILE A CA 1
ATOM 2324 C C . ILE A 1 298 ? 2.962 12.653 10.307 1.00 42.12 298 ILE A C 1
ATOM 2326 O O . ILE A 1 298 ? 4.131 12.684 10.684 1.00 42.12 298 ILE A O 1
ATOM 2330 N N . VAL A 1 299 ? 2.222 11.548 10.355 1.00 39.91 299 VAL A N 1
ATOM 2331 C CA . VAL A 1 299 ? 2.703 10.265 10.870 1.00 39.91 299 VAL A CA 1
ATOM 2332 C C . VAL A 1 299 ? 3.199 9.403 9.704 1.00 39.91 299 VAL A C 1
ATOM 2334 O O . VAL A 1 299 ? 2.422 9.017 8.832 1.00 39.91 299 VAL A O 1
ATOM 2337 N N . THR A 1 300 ? 4.500 9.099 9.676 1.00 39.56 300 THR A N 1
ATOM 2338 C CA . THR A 1 300 ? 5.145 8.205 8.694 1.00 39.56 300 THR A CA 1
ATOM 2339 C C . THR A 1 300 ? 5.647 6.909 9.345 1.00 39.56 300 THR A C 1
ATOM 2341 O O . THR A 1 300 ? 6.424 6.968 10.295 1.00 39.56 300 THR A O 1
ATOM 2344 N N . GLY A 1 301 ? 5.276 5.755 8.767 1.00 41.09 301 GLY A N 1
ATOM 2345 C CA . GLY A 1 301 ? 5.995 4.468 8.867 1.00 41.09 301 GLY A CA 1
ATOM 2346 C C . GLY A 1 301 ? 5.253 3.333 9.589 1.00 41.09 301 GLY A C 1
ATOM 2347 O O . GLY A 1 301 ? 4.653 3.559 10.622 1.00 41.09 301 GLY A O 1
ATOM 2348 N N . VAL A 1 302 ? 5.305 2.098 9.078 1.00 41.00 302 VAL A N 1
ATOM 2349 C CA . VAL A 1 302 ? 4.717 0.874 9.679 1.00 41.00 302 VAL A CA 1
ATOM 2350 C C . VAL A 1 302 ? 5.838 -0.012 10.245 1.00 41.00 302 VAL A C 1
ATOM 2352 O O . VAL A 1 302 ? 7.00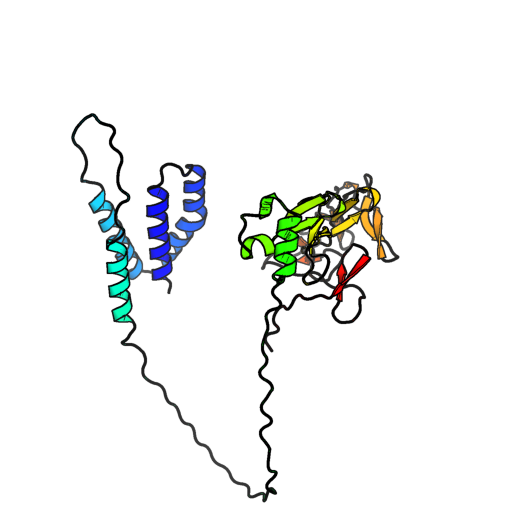2 0.167 9.909 1.00 41.00 302 VAL A O 1
ATOM 2355 N N . GLY A 1 303 ? 5.512 -0.925 11.163 1.00 43.19 303 GLY A N 1
ATOM 2356 C CA . GLY A 1 303 ? 6.461 -1.822 11.830 1.00 43.19 303 GLY A CA 1
ATOM 2357 C C . GLY A 1 303 ? 6.369 -3.262 11.366 1.00 43.19 303 GLY A C 1
ATOM 2358 O O . GLY A 1 303 ? 5.342 -3.717 10.873 1.00 43.19 303 GLY A O 1
ATOM 2359 N N . ILE A 1 304 ? 7.491 -3.938 11.563 1.00 43.00 304 ILE A N 1
ATOM 2360 C CA . ILE A 1 304 ? 7.949 -5.120 10.851 1.00 43.00 304 ILE A CA 1
ATOM 2361 C C . ILE A 1 304 ? 7.644 -6.393 11.659 1.00 43.00 304 ILE A C 1
ATOM 2363 O O . ILE A 1 304 ? 8.007 -6.482 12.831 1.00 43.00 304 ILE A O 1
ATOM 2367 N N . LEU A 1 305 ? 6.994 -7.371 11.021 1.00 44.97 305 LEU A N 1
ATOM 2368 C CA . LEU A 1 305 ? 6.795 -8.757 11.487 1.00 44.97 305 LEU A CA 1
ATOM 2369 C C . LEU A 1 305 ? 7.996 -9.655 11.071 1.00 44.97 305 LEU A C 1
ATOM 2371 O O . LEU A 1 305 ? 8.850 -9.183 10.319 1.00 44.97 305 LEU A O 1
ATOM 2375 N N . PRO A 1 306 ? 8.141 -10.904 11.573 1.00 46.00 306 PRO A N 1
ATOM 2376 C CA . PRO A 1 306 ? 9.434 -11.574 11.731 1.00 46.00 306 PRO A CA 1
ATOM 2377 C C . PRO A 1 306 ? 10.025 -12.045 10.395 1.00 46.00 306 PRO A C 1
ATOM 2379 O O . PRO A 1 306 ? 9.804 -13.167 9.949 1.00 46.00 306 PRO A O 1
ATOM 2382 N N . CYS A 1 307 ? 10.826 -11.186 9.777 1.00 50.00 307 CYS A N 1
ATOM 2383 C CA . CYS A 1 307 ? 11.796 -11.556 8.755 1.00 50.00 307 CYS A CA 1
ATOM 2384 C C . CYS A 1 307 ? 13.213 -11.553 9.359 1.00 50.00 307 CYS A C 1
ATOM 2386 O O . CYS A 1 307 ? 13.410 -11.177 10.518 1.00 50.00 307 CYS A O 1
ATOM 2388 N N . ARG A 1 308 ? 14.223 -11.993 8.590 1.00 43.91 308 ARG A N 1
ATOM 2389 C CA . ARG A 1 308 ? 15.639 -11.864 8.992 1.00 43.91 308 ARG A CA 1
ATOM 2390 C C . ARG A 1 308 ? 15.941 -10.405 9.395 1.00 43.91 308 ARG A C 1
ATOM 2392 O O . ARG A 1 308 ? 15.330 -9.503 8.819 1.00 43.91 308 ARG A O 1
ATOM 2399 N N . PRO A 1 309 ? 16.874 -10.148 10.335 1.00 41.16 309 PRO A N 1
ATOM 2400 C CA . PRO A 1 309 ? 17.302 -8.784 10.652 1.00 41.16 309 PRO A CA 1
ATOM 2401 C C . PRO A 1 309 ? 17.623 -7.999 9.366 1.00 41.16 309 PRO A C 1
ATOM 2403 O O . PRO A 1 309 ? 18.445 -8.452 8.573 1.00 41.16 309 PRO A O 1
ATOM 2406 N N . GLY A 1 310 ? 16.939 -6.870 9.139 1.00 40.44 310 GLY A N 1
ATOM 2407 C CA . GLY A 1 310 ? 17.061 -6.063 7.912 1.00 40.44 310 GLY A CA 1
ATOM 2408 C C . GLY A 1 310 ? 16.017 -6.340 6.818 1.00 40.44 310 GLY A C 1
ATOM 2409 O O . GLY A 1 310 ? 16.183 -5.905 5.683 1.00 40.44 310 GLY A O 1
ATOM 2410 N N . SER A 1 311 ? 14.948 -7.082 7.105 1.00 46.28 311 SER A N 1
ATOM 2411 C CA . SER A 1 311 ? 13.861 -7.350 6.153 1.00 46.28 311 SER A CA 1
ATOM 2412 C C . SER A 1 311 ? 12.493 -7.038 6.755 1.00 46.28 311 SER A C 1
ATOM 2414 O O . SER A 1 311 ? 12.291 -7.282 7.941 1.00 46.28 311 SER A O 1
ATOM 2416 N N . VAL A 1 312 ? 11.549 -6.558 5.940 1.00 48.91 312 VAL A N 1
ATOM 2417 C CA . VAL A 1 312 ? 10.136 -6.362 6.295 1.00 48.91 312 VAL A CA 1
ATOM 2418 C C . VAL A 1 312 ? 9.264 -7.417 5.654 1.00 48.91 312 VAL A C 1
ATOM 2420 O O . VAL A 1 312 ? 9.340 -7.657 4.450 1.00 48.91 312 VAL A O 1
ATOM 2423 N N . LEU A 1 313 ? 8.367 -8.003 6.440 1.00 46.12 313 LEU A N 1
ATOM 2424 C CA . LEU A 1 313 ? 7.256 -8.768 5.895 1.00 46.12 313 LEU A CA 1
ATOM 2425 C C . LEU A 1 313 ? 6.294 -7.776 5.222 1.00 46.12 313 LEU A C 1
ATOM 2427 O O . LEU A 1 313 ? 5.640 -6.998 5.919 1.00 46.12 313 LEU A O 1
ATOM 2431 N N . ALA A 1 314 ? 6.195 -7.776 3.889 1.00 54.78 314 ALA A N 1
ATOM 2432 C CA . ALA A 1 314 ? 5.048 -7.122 3.269 1.00 54.78 314 ALA A CA 1
ATOM 2433 C C . ALA A 1 314 ? 3.802 -7.958 3.554 1.00 54.78 314 ALA A C 1
ATOM 2435 O O . ALA A 1 314 ? 3.859 -9.183 3.685 1.00 54.78 314 ALA A O 1
ATOM 2436 N N . VAL A 1 315 ? 2.663 -7.281 3.597 1.00 42.19 315 VAL A N 1
ATOM 2437 C CA . VAL A 1 315 ? 1.329 -7.799 3.931 1.00 42.19 315 VAL A CA 1
ATOM 2438 C C . VAL A 1 315 ? 0.766 -8.819 2.897 1.00 42.19 315 VAL A C 1
ATOM 2440 O O . VAL A 1 315 ? -0.434 -9.063 2.814 1.00 42.19 315 VAL A O 1
ATOM 2443 N N . HIS A 1 316 ? 1.657 -9.443 2.119 1.00 41.62 316 HIS A N 1
ATOM 2444 C CA . HIS A 1 316 ? 1.441 -10.399 1.021 1.00 41.62 316 HIS A CA 1
ATOM 2445 C C . HIS A 1 316 ? 2.239 -11.690 1.212 1.00 41.62 316 HIS A C 1
ATOM 2447 O O . HIS A 1 316 ? 2.382 -12.470 0.273 1.00 41.62 316 HIS A O 1
ATOM 2453 N N . GLY A 1 317 ? 2.845 -11.903 2.384 1.00 44.78 317 GLY A N 1
ATOM 2454 C CA . GLY A 1 317 ? 3.555 -13.150 2.681 1.00 44.78 317 GLY A CA 1
ATOM 2455 C C . GLY A 1 317 ? 4.922 -13.305 2.002 1.00 44.78 317 GLY A C 1
ATOM 2456 O O . GLY A 1 317 ? 5.424 -14.423 1.910 1.00 44.78 317 GLY A O 1
ATOM 2457 N N . LYS A 1 318 ? 5.557 -12.214 1.550 1.00 53.69 318 LYS A N 1
ATOM 2458 C CA . LYS A 1 318 ? 6.969 -12.215 1.127 1.00 53.69 318 LYS A CA 1
ATOM 2459 C C . LYS A 1 318 ? 7.786 -11.244 1.981 1.00 53.69 318 LYS A C 1
ATOM 2461 O O . LYS A 1 318 ? 7.376 -10.105 2.203 1.00 53.69 318 LYS A O 1
ATOM 2466 N N . CYS A 1 319 ? 8.939 -11.709 2.464 1.00 53.31 319 CYS A N 1
ATOM 2467 C CA . CYS A 1 319 ? 9.941 -10.854 3.097 1.00 53.31 319 CYS A CA 1
ATOM 2468 C C . CYS A 1 319 ? 10.660 -10.047 2.017 1.00 53.31 319 CYS A C 1
ATOM 2470 O O . CYS A 1 319 ? 11.283 -10.626 1.129 1.00 53.31 319 CYS A O 1
ATOM 2472 N N . HIS A 1 320 ? 10.604 -8.726 2.124 1.00 57.03 320 HIS A N 1
ATOM 2473 C CA . HIS A 1 320 ? 11.448 -7.819 1.357 1.00 57.03 320 HIS A CA 1
ATOM 2474 C C . HIS A 1 320 ? 12.612 -7.382 2.237 1.00 57.03 320 HIS A C 1
ATOM 2476 O O . HIS A 1 320 ? 12.416 -7.125 3.420 1.00 57.03 320 HIS A O 1
ATOM 2482 N N . ILE A 1 321 ? 13.823 -7.293 1.694 1.00 50.50 321 ILE A N 1
ATOM 2483 C CA . ILE A 1 321 ? 14.923 -6.618 2.393 1.00 50.50 321 ILE A CA 1
ATOM 2484 C C . ILE A 1 321 ? 14.550 -5.134 2.424 1.00 50.50 321 ILE A C 1
ATOM 2486 O O . ILE A 1 321 ? 14.241 -4.557 1.381 1.00 50.50 321 ILE A O 1
ATOM 2490 N N . GLU A 1 322 ? 14.484 -4.535 3.611 1.00 47.81 322 GLU A N 1
ATOM 2491 C CA . GLU A 1 322 ? 14.156 -3.117 3.736 1.00 47.81 322 GLU A CA 1
ATOM 2492 C C . GLU A 1 322 ? 15.387 -2.305 3.323 1.00 47.81 322 GLU A C 1
ATOM 2494 O O . GLU A 1 322 ? 16.180 -1.890 4.157 1.00 47.81 322 GLU A O 1
ATOM 2499 N N . GLU A 1 323 ? 15.572 -2.061 2.027 1.00 43.31 323 GLU A N 1
ATOM 2500 C CA . GLU A 1 323 ? 16.468 -0.995 1.560 1.00 43.31 323 GLU A CA 1
ATOM 2501 C C . GLU A 1 323 ? 15.725 0.352 1.602 1.00 43.31 323 GLU A C 1
ATOM 2503 O O . GLU A 1 323 ? 15.601 1.073 0.617 1.00 43.31 323 GLU A O 1
ATOM 2508 N N . TRP A 1 324 ? 15.182 0.699 2.772 1.00 41.19 324 TRP A N 1
ATOM 2509 C CA . TRP A 1 324 ? 14.856 2.086 3.093 1.00 41.19 324 TRP A CA 1
ATOM 2510 C C . TRP A 1 324 ? 15.987 2.625 3.962 1.00 41.19 324 TRP A C 1
ATOM 2512 O O . TRP A 1 324 ? 15.921 2.597 5.189 1.00 41.19 324 TRP A O 1
ATOM 2522 N N . ASP A 1 325 ? 17.040 3.116 3.308 1.00 36.28 325 ASP A N 1
ATOM 2523 C CA . ASP A 1 325 ? 18.063 3.948 3.941 1.00 36.28 325 ASP A CA 1
ATOM 2524 C C . ASP A 1 325 ? 17.428 5.313 4.265 1.00 36.28 325 ASP A C 1
ATOM 2526 O O . ASP A 1 325 ? 17.615 6.314 3.568 1.00 36.28 325 ASP A O 1
ATOM 2530 N N . PHE A 1 326 ? 16.596 5.358 5.312 1.00 35.97 326 PHE A N 1
ATOM 2531 C CA . PHE A 1 326 ? 16.438 6.592 6.069 1.00 35.97 326 PHE A CA 1
ATOM 2532 C C . PHE A 1 326 ? 17.798 6.830 6.689 1.00 35.97 326 PHE A C 1
ATOM 2534 O O . PHE A 1 326 ? 18.112 6.217 7.708 1.00 35.97 326 PHE A O 1
ATOM 2541 N N . GLY A 1 327 ? 18.606 7.647 6.009 1.00 34.91 327 GLY A N 1
ATOM 2542 C CA . GLY A 1 327 ? 19.932 8.017 6.461 1.00 34.91 327 GLY A CA 1
ATOM 2543 C C . GLY A 1 327 ? 19.892 8.273 7.959 1.00 34.91 327 GLY A C 1
ATOM 2544 O O . GLY A 1 327 ? 19.305 9.254 8.409 1.00 34.91 327 GLY A O 1
ATOM 2545 N N . LYS A 1 328 ? 20.472 7.343 8.719 1.00 33.78 328 LYS A N 1
ATOM 2546 C CA . LYS A 1 328 ? 20.809 7.597 10.107 1.00 33.78 328 LYS A CA 1
ATOM 2547 C C . LYS A 1 328 ? 21.823 8.728 10.075 1.00 33.78 328 LYS A C 1
ATOM 2549 O O . LYS A 1 328 ? 22.914 8.582 9.520 1.00 33.78 328 LYS A O 1
ATOM 2554 N N . GLU A 1 329 ? 21.404 9.878 10.576 1.00 38.47 329 GLU A N 1
ATOM 2555 C CA . GLU A 1 329 ? 22.327 10.809 11.199 1.00 38.47 329 GLU A CA 1
ATOM 2556 C C . GLU A 1 329 ? 22.808 10.105 12.475 1.00 38.47 329 GLU A C 1
ATOM 2558 O O . GLU A 1 329 ? 22.035 9.932 13.418 1.00 38.47 329 GLU A O 1
ATOM 2563 N N . ASP A 1 330 ? 24.031 9.572 12.410 1.00 40.88 330 ASP A N 1
ATOM 2564 C CA . ASP A 1 330 ? 24.845 9.253 13.587 1.00 40.88 330 ASP A CA 1
ATOM 2565 C C . ASP A 1 330 ? 25.503 10.547 14.091 1.00 40.88 330 ASP A C 1
ATOM 2567 O O . ASP A 1 330 ? 25.973 11.333 13.229 1.00 40.88 330 ASP A O 1
#